Protein AF-0000000082490894 (afdb_homodimer)

pLDDT: mean 81.3, std 17.77, range [21.16, 97.61]

Radius of gyration: 21.02 Å; Cα contacts (8 Å, |Δi|>4): 599; chains: 2; bounding box: 34×59×45 Å

Structure (mmCIF, N/CA/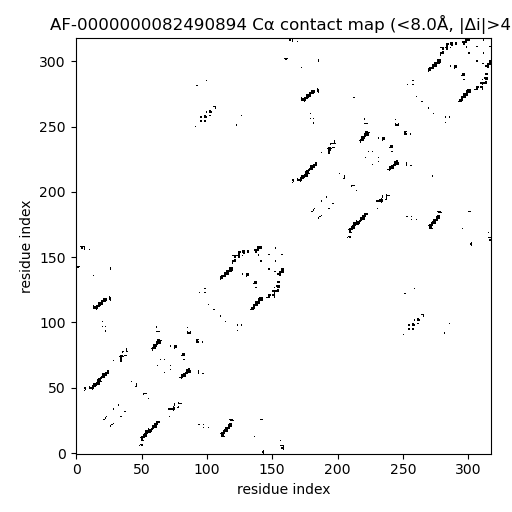C/O backbone):
data_AF-0000000082490894-model_v1
#
loop_
_entity.id
_entity.type
_entity.pdbx_description
1 polymer 'Meiosis arrest female 1-like, partial'
#
loop_
_atom_site.group_PDB
_atom_site.id
_atom_site.type_symbol
_atom_site.label_atom_id
_atom_site.label_alt_id
_atom_site.label_comp_id
_atom_site.label_asym_id
_atom_site.label_entity_id
_atom_site.label_seq_id
_atom_site.pdbx_PDB_ins_code
_atom_site.Cartn_x
_atom_site.Cartn_y
_atom_site.Cartn_z
_atom_site.occupancy
_atom_site.B_iso_or_equiv
_atom_site.auth_seq_id
_atom_site.auth_comp_id
_atom_site.auth_asym_id
_atom_site.auth_atom_id
_atom_site.pdbx_PDB_model_num
ATOM 1 N N . MET A 1 1 ? 9.719 -28.367 -5.766 1 21.32 1 MET A N 1
ATOM 2 C CA . MET A 1 1 ? 8.543 -29.026 -5.204 1 21.32 1 MET A CA 1
ATOM 3 C C . MET A 1 1 ? 7.854 -28.128 -4.182 1 21.32 1 MET A C 1
ATOM 5 O O . MET A 1 1 ? 8.483 -27.671 -3.226 1 21.32 1 MET A O 1
ATOM 9 N N . LEU A 1 2 ? 6.856 -27.356 -4.603 1 28.18 2 LEU A N 1
ATOM 10 C CA . LEU A 1 2 ? 6.049 -26.566 -3.68 1 28.18 2 LEU A CA 1
ATOM 11 C C . LEU A 1 2 ? 5.484 -27.442 -2.567 1 28.18 2 LEU A C 1
ATOM 13 O O . LEU A 1 2 ? 4.7 -28.357 -2.828 1 28.18 2 LEU A O 1
ATOM 17 N N . LYS A 1 3 ? 6.247 -27.782 -1.582 1 28.6 3 LYS A N 1
ATOM 18 C CA . LYS A 1 3 ? 5.81 -28.655 -0.496 1 28.6 3 LYS A CA 1
ATOM 19 C C . LYS A 1 3 ? 4.441 -28.235 0.031 1 28.6 3 LYS A C 1
ATOM 21 O O . LYS A 1 3 ? 4.124 -27.045 0.07 1 28.6 3 LYS A O 1
ATOM 26 N N . ASN A 1 4 ? 3.46 -29.209 0.111 1 31.4 4 ASN A N 1
ATOM 27 C CA . ASN A 1 4 ? 2.08 -29.236 0.583 1 31.4 4 ASN A CA 1
ATOM 28 C C . ASN A 1 4 ? 1.964 -28.695 2.006 1 31.4 4 ASN A C 1
ATOM 30 O O . ASN A 1 4 ? 2.319 -29.381 2.966 1 31.4 4 ASN A O 1
ATOM 34 N N . TYR A 1 5 ? 2.425 -27.569 2.261 1 30.94 5 TYR A N 1
ATOM 35 C CA . TYR A 1 5 ? 2.268 -27.135 3.644 1 30.94 5 TYR A CA 1
ATOM 36 C C . TYR A 1 5 ? 0.823 -27.291 4.103 1 30.94 5 TYR A C 1
ATOM 38 O O . TYR A 1 5 ? -0.107 -27.162 3.304 1 30.94 5 TYR A O 1
ATOM 46 N N . ASP A 1 6 ? 0.604 -28.003 5.228 1 30.93 6 ASP A N 1
ATOM 47 C CA . ASP A 1 6 ? -0.594 -28.485 5.909 1 30.93 6 ASP A CA 1
ATOM 48 C C . ASP A 1 6 ? -1.557 -27.338 6.204 1 30.93 6 ASP A C 1
ATOM 50 O O . ASP A 1 6 ? -1.331 -26.552 7.127 1 30.93 6 ASP A O 1
ATOM 54 N N . VAL A 1 7 ? -2.218 -26.775 5.236 1 33.46 7 VAL A N 1
ATOM 55 C CA . VAL A 1 7 ? -3.304 -25.801 5.229 1 33.46 7 VAL A CA 1
ATOM 56 C C . VAL A 1 7 ? -4.448 -26.294 6.113 1 33.46 7 VAL A C 1
ATOM 58 O O . VAL A 1 7 ? -5.488 -25.639 6.216 1 33.46 7 VAL A O 1
ATOM 61 N N . ASP A 1 8 ? -4.372 -27.468 6.761 1 35.38 8 ASP A N 1
ATOM 62 C CA . ASP A 1 8 ? -5.531 -28.208 7.252 1 35.38 8 ASP A CA 1
ATOM 63 C C . ASP A 1 8 ? -6.186 -27.486 8.428 1 35.38 8 ASP A C 1
ATOM 65 O O . ASP A 1 8 ? -7.393 -27.608 8.644 1 35.38 8 ASP A O 1
ATOM 69 N N . LYS A 1 9 ? -5.411 -26.999 9.387 1 33.48 9 LYS A N 1
ATOM 70 C CA . LYS A 1 9 ? -6.06 -26.918 10.692 1 33.48 9 LYS A CA 1
ATOM 71 C C . LYS A 1 9 ? -7.08 -25.783 10.729 1 33.48 9 LYS A C 1
ATOM 73 O O . LYS A 1 9 ? -8.118 -25.896 11.384 1 33.48 9 LYS A O 1
ATOM 78 N N . VAL A 1 10 ? -6.771 -24.593 10.531 1 35.95 10 VAL A N 1
ATOM 79 C CA . VAL A 1 10 ? -7.617 -23.515 11.033 1 35.95 10 VAL A CA 1
ATOM 80 C C . VAL A 1 10 ? -8.563 -23.045 9.931 1 35.95 10 VAL A C 1
ATOM 82 O O . VAL A 1 10 ? -9.27 -22.048 10.095 1 35.95 10 VAL A O 1
ATOM 85 N N . LEU A 1 11 ? -8.419 -23.559 8.666 1 41.7 11 LEU A N 1
ATOM 86 C CA . LEU A 1 11 ? -9.156 -22.832 7.638 1 41.7 11 LEU A CA 1
ATOM 87 C C . LEU A 1 11 ? -10.626 -23.237 7.635 1 41.7 11 LEU A C 1
ATOM 89 O O . LEU A 1 11 ? -10.948 -24.421 7.509 1 41.7 11 LEU A O 1
ATOM 93 N N . LYS A 1 12 ? -11.417 -22.537 8.241 1 44.97 12 LYS A N 1
ATOM 94 C CA . LYS A 1 12 ? -12.849 -22.65 7.981 1 44.97 12 LYS A CA 1
ATOM 95 C C . LYS A 1 12 ? -13.135 -22.673 6.482 1 44.97 12 LYS A C 1
ATOM 97 O O . LYS A 1 12 ? -12.335 -22.18 5.685 1 44.97 12 LYS A O 1
ATOM 102 N N . ASN A 1 13 ? -14.02 -23.432 6.031 1 51.7 13 ASN A N 1
ATOM 103 C CA . ASN A 1 13 ? -14.47 -23.493 4.644 1 51.7 13 ASN A CA 1
ATOM 104 C C . ASN A 1 13 ? -14.5 -22.108 4.004 1 51.7 13 ASN A C 1
ATOM 106 O O . ASN A 1 13 ? -15.285 -21.249 4.41 1 51.7 13 ASN A O 1
ATOM 110 N N . TYR A 1 14 ? -13.377 -21.609 3.58 1 57.52 14 TYR A N 1
ATOM 111 C CA . TYR A 1 14 ? -13.313 -20.302 2.937 1 57.52 14 TYR A CA 1
ATOM 112 C C . TYR A 1 14 ? -14.034 -20.318 1.594 1 57.52 14 TYR A C 1
ATOM 114 O O . TYR A 1 14 ? -13.687 -21.101 0.706 1 57.52 14 TYR A O 1
ATOM 122 N N . GLU A 1 15 ? -15.319 -19.788 1.697 1 66.45 15 GLU A N 1
ATOM 123 C CA . GLU A 1 15 ? -16.216 -19.608 0.56 1 66.45 15 GLU A CA 1
ATOM 124 C C . GLU A 1 15 ? -16.057 -18.22 -0.055 1 66.45 15 GLU A C 1
ATOM 126 O O . GLU A 1 15 ? -15.729 -17.26 0.645 1 66.45 15 GLU A O 1
ATOM 131 N N . GLY A 1 16 ? -15.684 -18.201 -1.494 1 78.87 16 GLY A N 1
ATOM 132 C CA . GLY A 1 16 ? -15.708 -16.95 -2.236 1 78.87 16 GLY A CA 1
ATOM 133 C C . GLY A 1 16 ? -14.573 -16.827 -3.234 1 78.87 16 GLY A C 1
ATOM 134 O O . GLY A 1 16 ? -13.746 -17.733 -3.357 1 78.87 16 GLY A O 1
ATOM 135 N N . PRO A 1 17 ? -14.564 -15.791 -3.95 1 89.21 17 PRO A N 1
ATOM 136 C CA . PRO A 1 17 ? -13.562 -15.581 -4.998 1 89.21 17 PRO A CA 1
ATOM 137 C C . PRO A 1 17 ? -12.147 -15.437 -4.441 1 89.21 17 PRO A C 1
ATOM 139 O O . PRO A 1 17 ? -11.963 -14.904 -3.344 1 89.21 17 PRO A O 1
ATOM 142 N N . ILE A 1 18 ? -11.178 -16.022 -5.159 1 92.36 18 ILE A N 1
ATOM 143 C CA . ILE A 1 18 ? -9.77 -15.938 -4.787 1 92.36 18 ILE A CA 1
ATOM 144 C C . ILE A 1 18 ? -9.022 -15.064 -5.791 1 92.36 18 ILE A C 1
ATOM 146 O O . ILE A 1 18 ? -9.168 -15.236 -7.004 1 92.36 18 ILE A O 1
ATOM 150 N N . THR A 1 19 ? -8.33 -14.104 -5.324 1 95.72 19 THR A N 1
ATOM 151 C CA . THR A 1 19 ? -7.419 -13.329 -6.16 1 95.72 19 THR A CA 1
ATOM 152 C C . THR A 1 19 ? -5.968 -13.603 -5.776 1 95.72 19 THR A C 1
ATOM 154 O O . THR A 1 19 ? -5.649 -13.744 -4.594 1 95.72 19 THR A O 1
ATOM 157 N N . ILE A 1 20 ? -5.098 -13.75 -6.776 1 95.95 20 ILE A N 1
ATOM 158 C CA . ILE A 1 20 ? -3.705 -14.118 -6.55 1 95.95 20 ILE A CA 1
ATOM 159 C C . ILE A 1 20 ? -2.793 -12.96 -6.948 1 95.95 20 ILE A C 1
ATOM 161 O O . ILE A 1 20 ? -2.873 -12.456 -8.071 1 95.95 20 ILE A O 1
ATOM 165 N N . PHE A 1 21 ? -1.976 -12.534 -6.044 1 97.21 21 PHE A N 1
ATOM 166 C CA . PHE A 1 21 ? -0.918 -11.558 -6.282 1 97.21 21 PHE A CA 1
ATOM 167 C C . PHE A 1 21 ? 0.454 -12.212 -6.178 1 97.21 21 PHE A C 1
ATOM 169 O O . PHE A 1 21 ? 0.817 -12.743 -5.126 1 97.21 21 PHE A O 1
ATOM 176 N N . TRP A 1 22 ? 1.205 -12.148 -7.25 1 95.38 22 TRP A N 1
ATOM 177 C CA . TRP A 1 22 ? 2.484 -12.846 -7.318 1 95.38 22 TRP A CA 1
ATOM 178 C C . TRP A 1 22 ? 3.636 -11.858 -7.475 1 95.38 22 TRP A C 1
ATOM 180 O O . TRP A 1 22 ? 3.746 -11.181 -8.499 1 95.38 22 TRP A O 1
ATOM 190 N N . ASP A 1 23 ? 4.447 -11.78 -6.413 1 93.69 23 ASP A N 1
ATOM 191 C CA . ASP A 1 23 ? 5.719 -11.071 -6.504 1 93.69 23 ASP A CA 1
ATOM 192 C C . ASP A 1 23 ? 6.77 -11.916 -7.22 1 93.69 23 ASP A C 1
ATOM 194 O O . ASP A 1 23 ? 7.539 -12.635 -6.578 1 93.69 23 ASP A O 1
ATOM 198 N N . ILE A 1 24 ? 6.886 -11.756 -8.512 1 92.18 24 ILE A N 1
ATOM 199 C CA . ILE A 1 24 ? 7.655 -12.7 -9.315 1 92.18 24 ILE A CA 1
ATOM 200 C C . ILE A 1 24 ? 9.146 -12.393 -9.184 1 92.18 24 ILE A C 1
ATOM 202 O O . ILE A 1 24 ? 9.989 -13.24 -9.487 1 92.18 24 ILE A O 1
ATOM 206 N N . GLU A 1 25 ? 9.519 -11.214 -8.711 1 89.1 25 GLU A N 1
ATOM 207 C CA . GLU A 1 25 ? 10.921 -10.874 -8.487 1 89.1 25 GLU A CA 1
ATOM 208 C C . GLU A 1 25 ? 11.457 -11.545 -7.225 1 89.1 25 GLU A C 1
ATOM 210 O O . GLU A 1 25 ? 12.591 -12.026 -7.205 1 89.1 25 GLU A O 1
ATOM 215 N N . ASN A 1 26 ? 10.615 -11.508 -6.232 1 86.93 26 ASN A N 1
ATOM 216 C CA . ASN A 1 26 ? 11.012 -12.102 -4.959 1 86.93 26 ASN A CA 1
ATOM 217 C C . ASN A 1 26 ? 10.818 -13.615 -4.963 1 86.93 26 ASN A C 1
ATOM 219 O O . ASN A 1 26 ? 11.545 -14.34 -4.281 1 86.93 26 ASN A O 1
ATOM 223 N N . CYS A 1 27 ? 9.842 -14.04 -5.7 1 89.56 27 CYS A N 1
ATOM 224 C CA . CYS A 1 27 ? 9.565 -15.461 -5.874 1 89.56 27 CYS A CA 1
ATOM 225 C C . CYS A 1 27 ? 9.542 -15.836 -7.351 1 89.56 27 CYS A C 1
ATOM 227 O O . CYS A 1 27 ? 8.473 -15.915 -7.96 1 89.56 27 CYS A O 1
ATOM 229 N N . ALA A 1 28 ? 10.699 -16.11 -7.835 1 88.84 28 ALA A N 1
ATOM 230 C CA . ALA A 1 28 ? 10.85 -16.358 -9.267 1 88.84 28 ALA A CA 1
ATOM 231 C C . ALA A 1 28 ? 10.299 -17.729 -9.648 1 88.84 28 ALA A C 1
ATOM 233 O O . ALA A 1 28 ? 10.158 -18.607 -8.793 1 88.84 28 ALA A O 1
ATOM 234 N N . VAL A 1 29 ? 9.984 -17.858 -10.901 1 86.86 29 VAL A N 1
ATOM 235 C CA . VAL A 1 29 ? 9.613 -19.169 -11.424 1 86.86 29 VAL A CA 1
ATOM 236 C C . VAL A 1 29 ? 10.805 -20.118 -11.333 1 86.86 29 VAL A C 1
ATOM 238 O O . VAL A 1 29 ? 11.9 -19.797 -11.802 1 86.86 29 VAL A O 1
ATOM 241 N N . PRO A 1 30 ? 10.527 -21.178 -10.676 1 83.16 30 PRO A N 1
ATOM 242 C CA . PRO A 1 30 ? 11.634 -22.136 -10.626 1 83.16 30 PRO A CA 1
ATOM 243 C C . PRO A 1 30 ? 12.094 -22.58 -12.013 1 83.16 30 PRO A C 1
ATOM 245 O O . PRO A 1 30 ? 11.269 -22.754 -12.914 1 83.16 30 PRO A O 1
ATOM 248 N N . LYS A 1 31 ? 13.394 -22.872 -12.164 1 82.67 31 LYS A N 1
ATOM 249 C CA . LYS A 1 31 ? 14.014 -23.177 -13.451 1 82.67 31 LYS A CA 1
ATOM 250 C C . LYS A 1 31 ? 13.486 -24.492 -14.017 1 82.67 31 LYS A C 1
ATOM 252 O O . LYS A 1 31 ? 13.472 -24.688 -15.234 1 82.67 31 LYS A O 1
ATOM 257 N N . TYR A 1 32 ? 12.984 -25.394 -13.123 1 84.38 32 TYR A N 1
ATOM 258 C CA . TYR A 1 32 ? 12.61 -26.728 -13.578 1 84.38 32 TYR A CA 1
ATOM 259 C C . TYR A 1 32 ? 11.123 -26.795 -13.907 1 84.38 32 TYR A C 1
ATOM 261 O O . TYR A 1 32 ? 10.621 -27.84 -14.327 1 84.38 32 TYR A O 1
ATOM 269 N N . VAL A 1 33 ? 10.487 -25.714 -13.749 1 85.34 33 VAL A N 1
ATOM 270 C CA . VAL A 1 33 ? 9.058 -25.655 -14.039 1 85.34 33 VAL A CA 1
ATOM 271 C C . VAL A 1 33 ? 8.825 -24.879 -15.333 1 85.34 33 VAL A C 1
ATOM 273 O O . VAL A 1 33 ? 9.446 -23.838 -15.56 1 85.34 33 VAL A O 1
ATOM 276 N N . ARG A 1 34 ? 8.007 -25.455 -16.237 1 90.75 34 ARG A N 1
ATOM 277 C CA . ARG A 1 34 ? 7.59 -24.722 -17.428 1 90.75 34 ARG A CA 1
ATOM 278 C C . ARG A 1 34 ? 6.647 -23.58 -17.066 1 90.75 34 ARG A C 1
ATOM 280 O O . ARG A 1 34 ? 5.629 -23.794 -16.406 1 90.75 34 ARG A O 1
ATOM 287 N N . PRO A 1 35 ? 6.941 -22.36 -17.469 1 88.62 35 PRO A N 1
ATOM 288 C CA . PRO A 1 35 ? 6.099 -21.213 -17.124 1 88.62 35 PRO A CA 1
ATOM 289 C C . PRO A 1 35 ? 4.634 -21.423 -17.5 1 88.62 35 PRO A C 1
ATOM 291 O O . PRO A 1 35 ? 3.738 -20.957 -16.791 1 88.62 35 PRO A O 1
ATOM 294 N N . GLU A 1 36 ? 4.384 -22.238 -18.538 1 91.49 36 GLU A N 1
ATOM 295 C CA . GLU A 1 36 ? 3.027 -22.485 -19.016 1 91.49 36 GLU A CA 1
ATOM 296 C C . GLU A 1 36 ? 2.257 -23.382 -18.052 1 91.49 36 GLU A C 1
ATOM 298 O O . GLU A 1 36 ? 1.033 -23.495 -18.144 1 91.49 36 GLU A O 1
ATOM 303 N N . ASP A 1 37 ? 2.969 -23.923 -17.136 1 91.69 37 ASP A N 1
ATOM 304 C CA . ASP A 1 37 ? 2.325 -24.864 -16.225 1 91.69 37 ASP A CA 1
ATOM 305 C C . ASP A 1 37 ? 2.024 -24.207 -14.879 1 91.69 37 ASP A C 1
ATOM 307 O O . ASP A 1 37 ? 1.273 -24.754 -14.07 1 91.69 37 ASP A O 1
ATOM 311 N N . ILE A 1 38 ? 2.537 -23.075 -14.678 1 86.85 38 ILE A N 1
ATOM 312 C CA . ILE A 1 38 ? 2.542 -22.482 -13.345 1 86.85 38 ILE A CA 1
ATOM 313 C C . ILE A 1 38 ? 1.111 -22.166 -12.915 1 86.85 38 ILE A C 1
ATOM 315 O O . ILE A 1 38 ? 0.674 -22.578 -11.838 1 86.85 38 ILE A O 1
ATOM 319 N N . ALA A 1 39 ? 0.364 -21.448 -13.743 1 89.14 39 ALA A N 1
ATOM 320 C CA . ALA A 1 39 ? -1.005 -21.072 -13.4 1 89.14 39 ALA A CA 1
ATOM 321 C C . ALA A 1 39 ? -1.866 -22.306 -13.148 1 89.14 39 ALA A C 1
ATOM 323 O O . ALA A 1 39 ? -2.598 -22.368 -12.157 1 89.14 39 ALA A O 1
ATOM 324 N N . GLY A 1 40 ? -1.747 -23.245 -14.086 1 88.54 40 GLY A N 1
ATOM 325 C CA . GLY A 1 40 ? -2.514 -24.473 -13.943 1 88.54 40 GLY A CA 1
ATOM 326 C C . GLY A 1 40 ? -2.188 -25.235 -12.672 1 88.54 40 GLY A C 1
ATOM 327 O O . GLY A 1 40 ? -3.089 -25.717 -11.983 1 88.54 40 GLY A O 1
ATOM 328 N N . ASN A 1 41 ? -0.886 -25.303 -12.363 1 88.09 41 ASN A N 1
ATOM 329 C CA . ASN A 1 41 ? -0.445 -26.008 -11.163 1 88.09 41 ASN A CA 1
ATOM 330 C C . ASN A 1 41 ? -0.968 -25.338 -9.896 1 88.09 41 ASN A C 1
ATOM 332 O O . ASN A 1 41 ? -1.415 -26.016 -8.969 1 88.09 41 ASN A O 1
ATOM 336 N N . ILE A 1 42 ? -0.975 -24.044 -9.881 1 86.84 42 ILE A N 1
ATOM 337 C CA . ILE A 1 42 ? -1.426 -23.299 -8.711 1 86.84 42 ILE A CA 1
ATOM 338 C C . ILE A 1 42 ? -2.937 -23.448 -8.555 1 86.84 42 ILE A C 1
ATOM 340 O O . ILE A 1 42 ? -3.43 -23.728 -7.46 1 86.84 42 ILE A O 1
ATOM 344 N N . ARG A 1 43 ? -3.638 -23.348 -9.621 1 86.69 43 ARG A N 1
ATOM 345 C CA . ARG A 1 43 ? -5.09 -23.489 -9.583 1 86.69 43 ARG A CA 1
ATOM 346 C C . ARG A 1 43 ? -5.493 -24.886 -9.124 1 86.69 43 ARG A C 1
ATOM 348 O O . ARG A 1 43 ? -6.402 -25.039 -8.306 1 86.69 43 ARG A O 1
ATOM 355 N N . LYS A 1 44 ? -4.795 -25.85 -9.649 1 86.25 44 LYS A N 1
ATOM 356 C CA . LYS A 1 44 ? -5.078 -27.231 -9.268 1 86.25 44 LYS A CA 1
ATOM 357 C C . LYS A 1 44 ? -4.804 -27.459 -7.784 1 86.25 44 LYS A C 1
ATOM 359 O O . LYS A 1 44 ? -5.567 -28.149 -7.105 1 86.25 44 LYS A O 1
ATOM 364 N N . SER A 1 45 ? -3.7 -26.865 -7.354 1 84.32 45 SER A N 1
ATOM 365 C CA . SER A 1 45 ? -3.348 -26.986 -5.943 1 84.32 45 SER A CA 1
ATOM 366 C C . SER A 1 45 ? -4.413 -26.356 -5.052 1 84.32 45 SER A C 1
ATOM 368 O O . SER A 1 45 ? -4.752 -26.903 -4 1 84.32 45 SER A O 1
ATOM 370 N N . LEU A 1 46 ? -4.953 -25.237 -5.443 1 83.18 46 LEU A N 1
ATOM 371 C CA . LEU A 1 46 ? -5.993 -24.55 -4.685 1 83.18 46 LEU A CA 1
ATOM 372 C C . LEU A 1 46 ? -7.284 -25.363 -4.673 1 83.18 46 LEU A C 1
ATOM 374 O O . LEU A 1 46 ? -7.942 -25.475 -3.637 1 83.18 46 LEU A O 1
ATOM 378 N N . GLN A 1 47 ? -7.571 -25.943 -5.83 1 82.14 47 GLN A N 1
ATOM 379 C CA . GLN A 1 47 ? -8.786 -26.741 -5.956 1 82.14 47 GLN A CA 1
ATOM 380 C C . GLN A 1 47 ? -8.709 -27.999 -5.096 1 82.14 47 GLN A C 1
ATOM 382 O O . GLN A 1 47 ? -9.731 -28.485 -4.605 1 82.14 47 GLN A O 1
ATOM 387 N N . ALA A 1 48 ? -7.528 -28.447 -4.922 1 81.99 48 ALA A N 1
ATOM 388 C CA . ALA A 1 48 ? -7.328 -29.691 -4.184 1 81.99 48 ALA A CA 1
ATOM 389 C C . ALA A 1 48 ? -7.292 -29.437 -2.68 1 81.99 48 ALA A C 1
ATOM 391 O O . ALA A 1 48 ? -7.352 -30.377 -1.884 1 81.99 48 ALA A O 1
ATOM 392 N N . HIS A 1 49 ? -7.273 -28.132 -2.384 1 77.75 49 HIS A N 1
ATOM 393 C CA . HIS A 1 49 ? -7.163 -27.815 -0.964 1 77.75 49 HIS A CA 1
ATOM 394 C C . HIS A 1 49 ? -8.506 -27.971 -0.259 1 77.75 49 HIS A C 1
ATOM 396 O O . HIS A 1 49 ? -9.516 -27.426 -0.71 1 77.75 49 HIS A O 1
ATOM 402 N N . PRO A 1 50 ? -8.575 -28.701 0.779 1 74 50 PRO A N 1
ATOM 403 C CA . PRO A 1 50 ? -9.846 -29.051 1.417 1 74 50 PRO A CA 1
ATOM 404 C C . PRO A 1 50 ? -10.554 -27.843 2.025 1 74 50 PRO A C 1
ATOM 406 O O . PRO A 1 50 ? -11.78 -27.846 2.162 1 74 50 PRO A O 1
ATOM 409 N N . LYS A 1 51 ? -9.791 -26.827 2.327 1 73.43 51 LYS A N 1
ATOM 410 C CA . LYS A 1 51 ? -10.402 -25.722 3.061 1 73.43 51 LYS A CA 1
ATOM 411 C C . LYS A 1 51 ? -10.596 -24.505 2.161 1 73.43 51 LYS A C 1
ATOM 413 O O . LYS A 1 51 ? -11.116 -23.478 2.601 1 73.43 51 LYS A O 1
ATOM 418 N N . ILE A 1 52 ? -10.121 -24.595 1.032 1 75.72 52 ILE A N 1
ATOM 419 C CA . ILE A 1 52 ? -10.25 -23.479 0.102 1 75.72 52 ILE A CA 1
ATOM 420 C C . ILE A 1 52 ? -11.289 -23.814 -0.966 1 75.72 52 ILE A C 1
ATOM 422 O O . ILE A 1 52 ? -11.103 -24.746 -1.752 1 75.72 52 ILE A O 1
ATOM 426 N N . ASN A 1 53 ? -12.4 -23.119 -0.702 1 76.89 53 ASN A N 1
ATOM 427 C CA . ASN A 1 53 ? -13.489 -23.299 -1.657 1 76.89 53 ASN A CA 1
ATOM 428 C C . ASN A 1 53 ? -13.787 -22.01 -2.417 1 76.89 53 ASN A C 1
ATOM 430 O O . ASN A 1 53 ? -13.977 -20.955 -1.808 1 76.89 53 ASN A O 1
ATOM 434 N N . GLY A 1 54 ? -13.213 -21.822 -3.553 1 80.33 54 GLY A N 1
ATOM 435 C CA . GLY A 1 54 ? -13.505 -20.643 -4.352 1 80.33 54 GLY A CA 1
ATOM 436 C C . GLY A 1 54 ? -12.792 -20.637 -5.691 1 80.33 54 GLY A C 1
ATOM 437 O O . GLY A 1 54 ? -11.827 -21.379 -5.889 1 80.33 54 GLY A O 1
ATOM 438 N N . ALA A 1 55 ? -13.358 -19.919 -6.52 1 86.96 55 ALA A N 1
ATOM 439 C CA . ALA A 1 55 ? -12.784 -19.785 -7.856 1 86.96 55 ALA A CA 1
ATOM 440 C C . ALA A 1 55 ? -11.743 -18.67 -7.896 1 86.96 55 ALA A C 1
ATOM 442 O O . ALA A 1 55 ? -11.928 -17.617 -7.281 1 86.96 55 ALA A O 1
ATOM 443 N N . VAL A 1 56 ? -10.686 -18.942 -8.621 1 90.45 56 VAL A N 1
ATOM 444 C CA . VAL A 1 56 ? -9.707 -17.893 -8.885 1 90.45 56 VAL A CA 1
ATOM 445 C C . VAL A 1 56 ? -10.278 -16.894 -9.889 1 90.45 56 VAL A C 1
ATOM 447 O O . VAL A 1 56 ? -10.558 -17.249 -11.037 1 90.45 56 VAL A O 1
ATOM 450 N N . VAL A 1 57 ? -10.441 -15.7 -9.402 1 92.09 57 VAL A N 1
ATOM 451 C CA . VAL A 1 57 ? -11.096 -14.718 -10.261 1 92.09 57 VAL A CA 1
ATOM 452 C C . VAL A 1 57 ? -10.051 -13.792 -10.878 1 92.09 57 VAL A C 1
ATOM 454 O O . VAL A 1 57 ? -10.332 -13.094 -11.856 1 92.09 57 VAL A O 1
ATOM 457 N N . ALA A 1 58 ? -8.902 -13.755 -10.299 1 94.37 58 ALA A N 1
ATOM 458 C CA . ALA A 1 58 ? -7.812 -12.942 -10.832 1 94.37 58 ALA A CA 1
ATOM 459 C C . ALA A 1 58 ? -6.455 -13.51 -10.426 1 94.37 58 ALA A C 1
ATOM 461 O O . ALA A 1 58 ? -6.305 -14.051 -9.328 1 94.37 58 ALA A O 1
ATOM 462 N N . PHE A 1 59 ? -5.502 -13.461 -11.341 1 96.08 59 PHE A N 1
ATOM 463 C CA . PHE A 1 59 ? -4.126 -13.907 -11.157 1 96.08 59 PHE A CA 1
ATOM 464 C C . PHE A 1 59 ? -3.15 -12.933 -11.805 1 96.08 59 PHE A C 1
ATOM 466 O O . PHE A 1 59 ? -3.06 -12.86 -13.033 1 96.08 59 PHE A O 1
ATOM 473 N N . SER A 1 60 ? -2.428 -12.175 -10.944 1 97.6 60 SER A N 1
ATOM 474 C CA . SER A 1 60 ? -1.515 -11.155 -11.448 1 97.6 60 SER A CA 1
ATOM 475 C C . SER A 1 60 ? -0.092 -11.394 -10.954 1 97.6 60 SER A C 1
ATOM 477 O O . SER A 1 60 ? 0.114 -11.778 -9.801 1 97.6 60 SER A O 1
ATOM 479 N N . ALA A 1 61 ? 0.865 -11.223 -11.776 1 96.39 61 ALA A N 1
ATOM 480 C CA . ALA A 1 61 ? 2.286 -11.251 -11.439 1 96.39 61 ALA A CA 1
ATOM 481 C C . ALA A 1 61 ? 2.908 -9.864 -11.573 1 96.39 61 ALA A C 1
ATOM 483 O O . ALA A 1 61 ? 2.628 -9.141 -12.533 1 96.39 61 ALA A O 1
ATOM 484 N N . TYR A 1 62 ? 3.699 -9.52 -10.558 1 95.79 62 TYR A N 1
ATOM 485 C CA . TYR A 1 62 ? 4.283 -8.185 -10.503 1 95.79 62 TYR A CA 1
ATOM 486 C C . TYR A 1 62 ? 5.804 -8.252 -10.566 1 95.79 62 TYR A C 1
ATOM 488 O O . TYR A 1 62 ? 6.423 -9.08 -9.893 1 95.79 62 TYR A O 1
ATOM 496 N N . GLY A 1 63 ? 6.424 -7.429 -11.344 1 92.97 63 GLY A N 1
ATOM 497 C CA . GLY A 1 63 ? 7.873 -7.326 -11.407 1 92.97 63 GLY A CA 1
ATOM 498 C C . GLY A 1 63 ? 8.36 -6.451 -12.547 1 92.97 63 GLY A C 1
ATOM 499 O O . GLY A 1 63 ? 7.556 -5.916 -13.313 1 92.97 63 GLY A O 1
ATOM 500 N N . ASP A 1 64 ? 9.629 -6.219 -12.493 1 93.1 64 ASP A N 1
ATOM 501 C CA . ASP A 1 64 ? 10.264 -5.553 -13.626 1 93.1 64 ASP A CA 1
ATOM 502 C C . ASP A 1 64 ? 10.444 -6.514 -14.799 1 93.1 64 ASP A C 1
ATOM 504 O O . ASP A 1 64 ? 11.345 -7.355 -14.786 1 93.1 64 ASP A O 1
ATOM 508 N N . PHE A 1 65 ? 9.626 -6.375 -15.758 1 92.31 65 PHE A N 1
ATOM 509 C CA . PHE A 1 65 ? 9.589 -7.374 -16.82 1 92.31 65 PHE A CA 1
ATOM 510 C C . PHE A 1 65 ? 10.69 -7.118 -17.843 1 92.31 65 PHE A C 1
ATOM 512 O O . PHE A 1 65 ? 10.884 -7.913 -18.765 1 92.31 65 PHE A O 1
ATOM 519 N N . SER A 1 66 ? 11.463 -6.013 -17.644 1 91.97 66 SER A N 1
ATOM 520 C CA . SER A 1 66 ? 12.663 -5.836 -18.456 1 91.97 66 SER A CA 1
ATOM 521 C C . SER A 1 66 ? 13.742 -6.845 -18.076 1 91.97 66 SER A C 1
ATOM 523 O O . SER A 1 66 ? 14.662 -7.101 -18.855 1 91.97 66 SER A O 1
ATOM 525 N N . VAL A 1 67 ? 13.625 -7.437 -16.873 1 90.83 67 VAL A N 1
ATOM 526 C CA . VAL A 1 67 ? 14.67 -8.346 -16.414 1 90.83 67 VAL A CA 1
ATOM 527 C C . VAL A 1 67 ? 14.117 -9.767 -16.327 1 90.83 67 VAL A C 1
ATOM 529 O O . VAL A 1 67 ? 14.835 -10.697 -15.951 1 90.83 67 VAL A O 1
ATOM 532 N N . ILE A 1 68 ? 12.902 -9.957 -16.549 1 91.13 68 ILE A N 1
ATOM 533 C CA . ILE A 1 68 ? 12.295 -11.283 -16.584 1 91.13 68 ILE A CA 1
ATOM 534 C C . ILE A 1 68 ? 12.366 -11.845 -18.002 1 91.13 68 ILE A C 1
ATOM 536 O O . ILE A 1 68 ? 12.055 -11.147 -18.97 1 91.13 68 ILE A O 1
ATOM 540 N N . SER A 1 69 ? 12.742 -13.042 -18.193 1 93.42 69 SER A N 1
ATOM 541 C CA . SER A 1 69 ? 12.975 -13.647 -19.5 1 93.42 69 SER A CA 1
ATOM 542 C C . SER A 1 69 ? 11.701 -13.663 -20.337 1 93.42 69 SER A C 1
ATOM 544 O O . SER A 1 69 ? 10.596 -13.736 -19.795 1 93.42 69 SER A O 1
ATOM 546 N N . GLU A 1 70 ? 11.886 -13.628 -21.556 1 94.15 70 GLU A N 1
ATOM 547 C CA . GLU A 1 70 ? 10.772 -13.697 -22.496 1 94.15 70 GLU A CA 1
ATOM 548 C C . GLU A 1 70 ? 9.994 -15.001 -22.336 1 94.15 70 GLU A C 1
ATOM 550 O O . GLU A 1 70 ? 8.767 -15.017 -22.454 1 94.15 70 GLU A O 1
ATOM 555 N N . ARG A 1 71 ? 10.729 -16.034 -22.099 1 93.63 71 ARG A N 1
ATOM 556 C CA . ARG A 1 71 ? 10.111 -17.344 -21.926 1 93.63 71 ARG A CA 1
ATOM 557 C C . ARG A 1 71 ? 9.103 -17.327 -20.781 1 93.63 71 ARG A C 1
ATOM 559 O O . ARG A 1 71 ? 7.974 -17.798 -20.934 1 93.63 71 ARG A O 1
ATOM 566 N N . VAL A 1 72 ? 9.513 -16.755 -19.706 1 94.29 72 VAL A N 1
ATOM 567 C CA . VAL A 1 72 ? 8.654 -16.677 -18.529 1 94.29 72 VAL A CA 1
ATOM 568 C C . VAL A 1 72 ? 7.465 -15.763 -18.818 1 94.29 72 VAL A C 1
ATOM 570 O O . VAL A 1 72 ? 6.322 -16.101 -18.499 1 94.29 72 VAL A O 1
ATOM 573 N N . ARG A 1 73 ? 7.735 -14.653 -19.451 1 95.2 73 ARG A N 1
ATOM 574 C CA . ARG A 1 73 ? 6.685 -13.691 -19.769 1 95.2 73 ARG A CA 1
ATOM 575 C C . ARG A 1 73 ? 5.637 -14.309 -20.689 1 95.2 73 ARG A C 1
ATOM 577 O O . ARG A 1 73 ? 4.436 -14.182 -20.444 1 95.2 73 ARG A O 1
ATOM 584 N N . LYS A 1 74 ? 6.065 -14.997 -21.683 1 94.23 74 LYS A N 1
ATOM 585 C CA . LYS A 1 74 ? 5.163 -15.654 -22.624 1 94.23 74 LYS A CA 1
ATOM 586 C C . LYS A 1 74 ? 4.376 -16.77 -21.943 1 94.23 74 LYS A C 1
ATOM 588 O O . LYS A 1 74 ? 3.171 -16.911 -22.163 1 94.23 74 LYS A O 1
ATOM 593 N N . GLY A 1 75 ? 5.049 -17.551 -21.154 1 93.87 75 GLY A N 1
ATOM 594 C CA . GLY A 1 75 ? 4.395 -18.626 -20.426 1 93.87 75 GLY A CA 1
ATOM 595 C C . GLY A 1 75 ? 3.287 -18.139 -19.511 1 93.87 75 GLY A C 1
ATOM 596 O O . GLY A 1 75 ? 2.193 -18.707 -19.496 1 93.87 75 GLY A O 1
ATOM 597 N N . CYS A 1 76 ? 3.52 -17.081 -18.795 1 93.17 76 CYS A N 1
ATOM 598 C CA . CYS A 1 76 ? 2.515 -16.488 -17.919 1 93.17 76 CYS A CA 1
ATOM 599 C C . CYS A 1 76 ? 1.342 -15.944 -18.725 1 93.17 76 CYS A C 1
ATOM 601 O O . CYS A 1 76 ? 0.183 -16.2 -18.393 1 93.17 76 CYS A O 1
ATOM 603 N N . HIS A 1 77 ? 1.695 -15.29 -19.762 1 91.47 77 HIS A N 1
ATOM 604 C CA . HIS A 1 77 ? 0.664 -14.676 -20.591 1 91.47 77 HIS A CA 1
ATOM 605 C C . HIS A 1 77 ? -0.267 -15.728 -21.183 1 91.47 77 HIS A C 1
ATOM 607 O O . HIS A 1 77 ? -1.487 -15.551 -21.189 1 91.47 77 HIS A O 1
ATOM 613 N N . THR A 1 78 ? 0.246 -16.832 -21.609 1 92.84 78 THR A N 1
ATOM 614 C CA . THR A 1 78 ? -0.532 -17.874 -22.269 1 92.84 78 THR A CA 1
ATOM 615 C C . THR A 1 78 ? -1.424 -18.6 -21.267 1 92.84 78 THR A C 1
ATOM 617 O O . THR A 1 78 ? -2.344 -19.323 -21.656 1 92.84 78 THR A O 1
ATOM 620 N N . THR A 1 79 ? -1.212 -18.423 -20.011 1 91.07 79 THR A N 1
ATOM 621 C CA . THR A 1 79 ? -2.011 -19.085 -18.985 1 91.07 79 THR A CA 1
ATOM 622 C C . THR A 1 79 ? -2.877 -18.075 -18.239 1 91.07 79 THR A C 1
ATOM 624 O O . THR A 1 79 ? -3.291 -18.323 -17.105 1 91.07 79 THR A O 1
ATOM 627 N N . SER A 1 80 ? -3.068 -16.87 -18.759 1 91.68 80 SER A N 1
ATOM 628 C CA . SER A 1 80 ? -4.002 -15.836 -18.328 1 91.68 80 SER A CA 1
ATOM 629 C C . SER A 1 80 ? -3.541 -15.181 -17.03 1 91.68 80 SER A C 1
ATOM 631 O O . SER A 1 80 ? -4.364 -14.789 -16.2 1 91.68 80 SER A O 1
ATOM 633 N N . ILE A 1 81 ? -2.25 -15.254 -16.796 1 95.25 81 ILE A N 1
ATOM 634 C CA . ILE A 1 81 ? -1.686 -14.439 -15.726 1 95.25 81 ILE A CA 1
ATOM 635 C C . ILE A 1 81 ? -1.472 -13.011 -16.222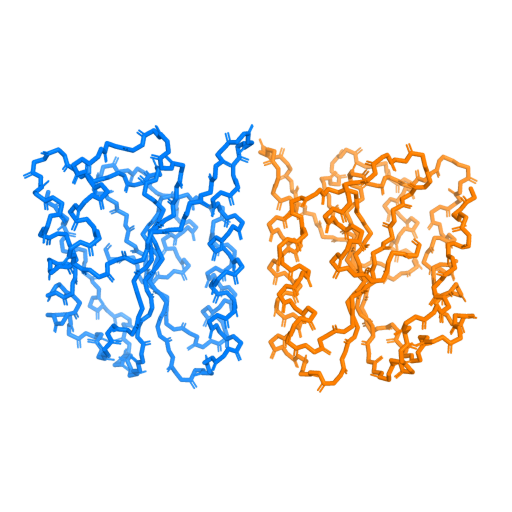 1 95.25 81 ILE A C 1
ATOM 637 O O . ILE A 1 81 ? -0.844 -12.796 -17.261 1 95.25 81 ILE A O 1
ATOM 641 N N . LYS A 1 82 ? -2.123 -12.056 -15.549 1 96.64 82 LYS A N 1
ATOM 642 C CA . LYS A 1 82 ? -1.917 -10.65 -15.883 1 96.64 82 LYS A CA 1
ATOM 643 C C . LYS A 1 82 ? -0.526 -10.183 -15.464 1 96.64 82 LYS A C 1
ATOM 645 O O . LYS A 1 82 ? -0.165 -10.268 -14.289 1 96.64 82 LYS A O 1
ATOM 650 N N . LEU A 1 83 ? 0.226 -9.739 -16.418 1 96.27 83 LEU A N 1
ATOM 651 C CA . LEU A 1 83 ? 1.559 -9.219 -16.138 1 96.27 83 LEU A CA 1
ATOM 652 C C . LEU A 1 83 ? 1.507 -7.727 -15.827 1 96.27 83 LEU A C 1
ATOM 654 O O . LEU A 1 83 ? 1.128 -6.923 -16.681 1 96.27 83 LEU A O 1
ATOM 658 N N . VAL A 1 84 ? 1.83 -7.38 -14.603 1 95.83 84 VAL A N 1
ATOM 659 C CA . VAL A 1 84 ? 1.841 -5.984 -14.176 1 95.83 84 VAL A CA 1
ATOM 660 C C . VAL A 1 84 ? 3.279 -5.473 -14.118 1 95.83 84 VAL A C 1
ATOM 662 O O . VAL A 1 84 ? 4.004 -5.749 -13.159 1 95.83 84 VAL A O 1
ATOM 665 N N . ASP A 1 85 ? 3.623 -4.727 -15.125 1 93.88 85 ASP A N 1
ATOM 666 C CA . ASP A 1 85 ? 4.987 -4.227 -15.261 1 93.88 85 ASP A CA 1
ATOM 667 C C . ASP A 1 85 ? 5.24 -3.055 -14.316 1 93.88 85 ASP A C 1
ATOM 669 O O . ASP A 1 85 ? 4.526 -2.051 -14.359 1 93.88 85 ASP A O 1
ATOM 673 N N . VAL A 1 86 ? 6.153 -3.32 -13.439 1 90.13 86 VAL A N 1
ATOM 674 C CA . VAL A 1 86 ? 6.579 -2.29 -12.498 1 90.13 86 VAL A CA 1
ATOM 675 C C . VAL A 1 86 ? 8.06 -1.981 -12.706 1 90.13 86 VAL A C 1
ATOM 677 O O . VAL A 1 86 ? 8.918 -2.517 -11.999 1 90.13 86 VAL A O 1
ATOM 680 N N . PRO A 1 87 ? 8.314 -1.2 -13.679 1 80.85 87 PRO A N 1
ATOM 681 C CA . PRO A 1 87 ? 9.722 -0.932 -13.979 1 80.85 87 PRO A CA 1
ATOM 682 C C . PRO A 1 87 ? 10.491 -0.397 -12.773 1 80.85 87 PRO A C 1
ATOM 684 O O . PRO A 1 87 ? 9.974 0.44 -12.028 1 80.85 87 PRO A O 1
ATOM 687 N N . ASN A 1 88 ? 11.479 -1.184 -12.298 1 66.87 88 ASN A N 1
ATOM 688 C CA . ASN A 1 88 ? 12.192 -1.07 -11.03 1 66.87 88 ASN A CA 1
ATOM 689 C C . ASN A 1 88 ? 13.201 0.074 -11.055 1 66.87 88 ASN A C 1
ATOM 691 O O . ASN A 1 88 ? 14.406 -0.158 -11.16 1 66.87 88 ASN A O 1
ATOM 695 N N . GLY A 1 89 ? 13.011 1.268 -11.567 1 57.78 89 GLY A N 1
ATOM 696 C CA . GLY A 1 89 ? 14.084 2.211 -11.296 1 57.78 89 GLY A CA 1
ATOM 697 C C . GLY A 1 89 ? 14.369 2.38 -9.815 1 57.78 89 GLY A C 1
ATOM 698 O O . GLY A 1 89 ? 15.446 2.844 -9.434 1 57.78 89 GLY A O 1
ATOM 699 N N . ARG A 1 90 ? 13.4 1.948 -8.858 1 59.82 90 ARG A N 1
ATOM 700 C CA . ARG A 1 90 ? 13.569 2.081 -7.414 1 59.82 90 ARG A CA 1
ATOM 701 C C . ARG A 1 90 ? 13.157 0.802 -6.694 1 59.82 90 ARG A C 1
ATOM 703 O O . ARG A 1 90 ? 12.283 0.072 -7.165 1 59.82 90 ARG A O 1
ATOM 710 N N . LYS A 1 91 ? 13.963 0.449 -5.597 1 60.43 91 LYS A N 1
ATOM 711 C CA . LYS A 1 91 ? 13.732 -0.737 -4.778 1 60.43 91 LYS A CA 1
ATOM 712 C C . LYS A 1 91 ? 12.327 -0.729 -4.183 1 60.43 91 LYS A C 1
ATOM 714 O O . LYS A 1 91 ? 11.865 0.299 -3.684 1 60.43 91 LYS A O 1
ATOM 719 N N . ASP A 1 92 ? 11.349 -1.589 -4.376 1 75.21 92 ASP A N 1
ATOM 720 C CA . ASP A 1 92 ? 10.124 -1.89 -3.642 1 75.21 92 ASP A CA 1
ATOM 721 C C . ASP A 1 92 ? 8.901 -1.321 -4.359 1 75.21 92 ASP A C 1
ATOM 723 O O . ASP A 1 92 ? 7.849 -1.13 -3.745 1 75.21 92 ASP A O 1
ATOM 727 N N . VAL A 1 93 ? 9.017 -0.924 -5.63 1 83.02 93 VAL A N 1
ATOM 728 C CA . VAL A 1 93 ? 7.887 -0.417 -6.401 1 83.02 93 VAL A CA 1
ATOM 729 C C . VAL A 1 93 ? 6.855 -1.526 -6.596 1 83.02 93 VAL A C 1
ATOM 731 O O . VAL A 1 93 ? 5.649 -1.279 -6.524 1 83.02 93 VAL A O 1
ATOM 734 N N . ALA A 1 94 ? 7.368 -2.723 -6.777 1 89.69 94 ALA A N 1
ATOM 735 C CA . ALA A 1 94 ? 6.467 -3.86 -6.951 1 89.69 94 ALA A CA 1
ATOM 736 C C . ALA A 1 94 ? 5.634 -4.096 -5.694 1 89.69 94 ALA A C 1
ATOM 738 O O . ALA A 1 94 ? 4.444 -4.41 -5.78 1 89.69 94 ALA A O 1
ATOM 739 N N . ASP A 1 95 ? 6.246 -3.921 -4.566 1 91.31 95 ASP A N 1
ATOM 740 C CA . ASP A 1 95 ? 5.533 -4.084 -3.303 1 91.31 95 ASP A CA 1
ATOM 741 C C . ASP A 1 95 ? 4.358 -3.113 -3.206 1 91.31 95 ASP A C 1
ATOM 743 O O . ASP A 1 95 ? 3.254 -3.503 -2.821 1 91.31 95 ASP A O 1
ATOM 747 N N . LYS A 1 96 ? 4.59 -1.897 -3.531 1 92.5 96 LYS A N 1
ATOM 748 C CA . LYS A 1 96 ? 3.545 -0.881 -3.435 1 92.5 96 LYS A CA 1
ATOM 749 C C . LYS A 1 96 ? 2.416 -1.159 -4.422 1 92.5 96 LYS A C 1
ATOM 751 O O . LYS A 1 96 ? 1.239 -1.002 -4.088 1 92.5 96 LYS A O 1
ATOM 756 N N . ALA A 1 97 ? 2.826 -1.575 -5.654 1 94.14 97 ALA A N 1
ATOM 757 C CA . ALA A 1 97 ? 1.812 -1.916 -6.649 1 94.14 97 ALA A CA 1
ATOM 758 C C . ALA A 1 97 ? 0.935 -3.068 -6.167 1 94.14 97 ALA A C 1
ATOM 760 O O . ALA A 1 97 ? -0.286 -3.038 -6.333 1 94.14 97 ALA A O 1
ATOM 761 N N . ILE A 1 98 ? 1.516 -4.022 -5.554 1 96.17 98 ILE A N 1
ATOM 762 C CA . ILE A 1 98 ? 0.79 -5.174 -5.031 1 96.17 98 ILE A CA 1
ATOM 763 C C . ILE A 1 98 ? -0.163 -4.725 -3.925 1 96.17 98 ILE A C 1
ATOM 765 O O . ILE A 1 98 ? -1.332 -5.117 -3.907 1 96.17 98 ILE A O 1
ATOM 769 N N . LEU A 1 99 ? 0.362 -3.924 -3.034 1 95.76 99 LEU A N 1
ATOM 770 C CA . LEU A 1 99 ? -0.467 -3.435 -1.938 1 95.76 99 LEU A CA 1
ATOM 771 C C . LEU A 1 99 ? -1.673 -2.667 -2.469 1 95.76 99 LEU A C 1
ATOM 773 O O . LEU A 1 99 ? -2.797 -2.87 -2.004 1 95.76 99 LEU A O 1
ATOM 777 N N . VAL A 1 100 ? -1.447 -1.814 -3.438 1 95.59 100 VAL A N 1
ATOM 778 C CA . VAL A 1 100 ? -2.524 -1.016 -4.016 1 95.59 100 VAL A CA 1
ATOM 779 C C . VAL A 1 100 ? -3.579 -1.937 -4.625 1 95.59 100 VAL A C 1
ATOM 781 O O . VAL A 1 100 ? -4.769 -1.812 -4.325 1 95.59 100 VAL A O 1
ATOM 784 N N . ASP A 1 101 ? -3.191 -2.882 -5.417 1 96.33 101 ASP A N 1
ATOM 785 C CA . ASP A 1 101 ? -4.138 -3.766 -6.089 1 96.33 101 ASP A CA 1
ATOM 786 C C . ASP A 1 101 ? -4.848 -4.674 -5.088 1 96.33 101 ASP A C 1
ATOM 788 O O . ASP A 1 101 ? -6.022 -5.007 -5.268 1 96.33 101 ASP A O 1
ATOM 792 N N . MET A 1 102 ? -4.135 -5.065 -4.087 1 96.59 102 MET A N 1
ATOM 793 C CA . MET A 1 102 ? -4.709 -5.903 -3.038 1 96.59 102 MET A CA 1
ATOM 794 C C . MET A 1 102 ? -5.849 -5.181 -2.327 1 96.59 102 MET A C 1
ATOM 796 O O . MET A 1 102 ? -6.934 -5.74 -2.159 1 96.59 102 MET A O 1
ATOM 800 N N . PHE A 1 103 ? -5.656 -4.005 -1.963 1 95 103 PHE A N 1
ATOM 801 C CA . PHE A 1 103 ? -6.678 -3.249 -1.25 1 95 103 PHE A CA 1
ATOM 802 C C . PHE A 1 103 ? -7.791 -2.815 -2.196 1 95 103 PHE A C 1
ATOM 804 O O . PHE A 1 103 ? -8.95 -2.701 -1.79 1 95 103 PHE A O 1
ATOM 811 N N . LEU A 1 104 ? -7.422 -2.528 -3.467 1 93.51 104 LEU A N 1
ATOM 812 C CA . LEU A 1 104 ? -8.468 -2.249 -4.444 1 93.51 104 LEU A CA 1
ATOM 813 C C . LEU A 1 104 ? -9.411 -3.438 -4.587 1 93.51 104 LEU A C 1
ATOM 815 O O . LEU A 1 104 ? -10.63 -3.265 -4.657 1 93.51 104 LEU A O 1
ATOM 819 N N . PHE A 1 105 ? -8.866 -4.612 -4.612 1 94.21 105 PHE A N 1
ATOM 820 C CA . PHE A 1 105 ? -9.692 -5.813 -4.627 1 94.21 105 PHE A CA 1
ATOM 821 C C . PHE A 1 105 ? -10.619 -5.848 -3.418 1 94.21 105 PHE A C 1
ATOM 823 O O . PHE A 1 105 ? -11.809 -6.143 -3.549 1 94.21 105 PHE A O 1
ATOM 830 N N . ALA A 1 106 ? -10.08 -5.575 -2.247 1 92.85 106 ALA A N 1
ATOM 831 C CA . ALA A 1 106 ? -10.862 -5.585 -1.014 1 92.85 106 ALA A CA 1
ATOM 832 C C . ALA A 1 106 ? -11.963 -4.529 -1.054 1 92.85 106 ALA A C 1
ATOM 834 O O . ALA A 1 106 ? -13.06 -4.747 -0.536 1 92.85 106 ALA A O 1
ATOM 835 N N . LEU A 1 107 ? -11.665 -3.405 -1.671 1 90.35 107 LEU A N 1
ATOM 836 C CA . LEU A 1 107 ? -12.637 -2.325 -1.808 1 90.35 107 LEU A CA 1
ATOM 837 C C . LEU A 1 107 ? -13.785 -2.74 -2.722 1 90.35 107 LEU A C 1
ATOM 839 O O . LEU A 1 107 ? -14.939 -2.378 -2.479 1 90.35 107 LEU A O 1
ATOM 843 N N . ASP A 1 108 ? -13.423 -3.544 -3.666 1 90.55 108 ASP A N 1
ATOM 844 C CA . ASP A 1 108 ? -14.394 -3.912 -4.692 1 90.55 108 ASP A CA 1
ATOM 845 C C . ASP A 1 108 ? -15.147 -5.184 -4.305 1 90.55 108 ASP A C 1
ATOM 847 O O . ASP A 1 108 ? -16.198 -5.486 -4.874 1 90.55 108 ASP A O 1
ATOM 851 N N . ASN A 1 109 ? -14.504 -5.939 -3.418 1 89.45 109 ASN A N 1
ATOM 852 C CA . ASN A 1 109 ? -15.076 -7.227 -3.037 1 89.45 109 ASN A CA 1
ATOM 853 C C . ASN A 1 109 ? -15.14 -7.385 -1.521 1 89.45 109 ASN A C 1
ATOM 855 O O . ASN A 1 109 ? -14.129 -7.678 -0.879 1 89.45 109 ASN A O 1
ATOM 859 N N . ARG A 1 110 ? -16.333 -7.244 -1.04 1 85.28 110 ARG A N 1
ATOM 860 C CA . ARG A 1 110 ? -16.473 -7.424 0.402 1 85.28 110 ARG A CA 1
ATOM 861 C C . ARG A 1 110 ? -16.348 -8.895 0.784 1 85.28 110 ARG A C 1
ATOM 863 O O . ARG A 1 110 ? -16.632 -9.779 -0.026 1 85.28 110 ARG A O 1
ATOM 870 N N . GLU A 1 111 ? -15.962 -9.11 1.904 1 83.88 111 GLU A N 1
ATOM 871 C CA . GLU A 1 111 ? -15.874 -10.478 2.405 1 83.88 111 GLU A CA 1
ATOM 872 C C . GLU A 1 111 ? -17.219 -11.192 2.3 1 83.88 111 GLU A C 1
ATOM 874 O O . GLU A 1 111 ? -18.272 -10.553 2.347 1 83.88 111 GLU A O 1
ATOM 879 N N . PRO A 1 112 ? -17.118 -12.46 2.035 1 85.7 112 PRO A N 1
ATOM 880 C CA . PRO A 1 112 ? -15.973 -13.369 2.129 1 85.7 112 PRO A CA 1
ATOM 881 C C . PRO A 1 112 ? -15.185 -13.463 0.825 1 85.7 112 PRO A C 1
ATOM 883 O O . PRO A 1 112 ? -15.775 -13.615 -0.248 1 85.7 112 PRO A O 1
ATOM 886 N N . CYS A 1 113 ? -13.986 -13.141 0.777 1 89.26 113 CYS A N 1
ATOM 887 C CA . CYS A 1 113 ? -13.051 -13.313 -0.33 1 89.26 113 CYS A CA 1
ATOM 888 C C . CYS A 1 113 ? -11.676 -13.728 0.178 1 89.26 113 CYS A C 1
ATOM 890 O O . CYS A 1 113 ? -11.37 -13.566 1.36 1 89.26 113 CYS A O 1
ATOM 892 N N . SER A 1 114 ? -10.985 -14.377 -0.715 1 91.81 114 SER A N 1
ATOM 893 C CA . SER A 1 114 ? -9.65 -14.837 -0.349 1 91.81 114 SER A CA 1
ATOM 894 C C . SER A 1 114 ? -8.575 -14.096 -1.136 1 91.81 114 SER A C 1
ATOM 896 O O . SER A 1 114 ? -8.738 -13.841 -2.331 1 91.81 114 SER A O 1
ATOM 898 N N . ILE A 1 115 ? -7.559 -13.772 -0.428 1 94.39 115 ILE A N 1
ATOM 899 C CA . ILE A 1 115 ? -6.381 -13.132 -1.002 1 94.39 115 ILE A CA 1
ATOM 900 C C . ILE A 1 115 ? -5.172 -14.055 -0.863 1 94.39 115 ILE A C 1
ATOM 902 O O . ILE A 1 115 ? -4.826 -14.472 0.244 1 94.39 115 ILE A O 1
ATOM 906 N N . MET A 1 116 ? -4.607 -14.385 -1.957 1 93.13 116 MET A N 1
ATOM 907 C CA . MET A 1 116 ? -3.396 -15.2 -1.965 1 93.13 116 MET A CA 1
ATOM 908 C C . MET A 1 116 ? -2.192 -14.381 -2.418 1 93.13 116 MET A C 1
ATOM 910 O O . MET A 1 116 ? -2.229 -13.746 -3.474 1 93.13 116 MET A O 1
ATOM 914 N N . LEU A 1 117 ? -1.196 -14.41 -1.611 1 94.62 117 LEU A N 1
ATOM 915 C CA . LEU A 1 117 ? 0.051 -13.723 -1.931 1 94.62 117 LEU A CA 1
ATOM 916 C C . LEU A 1 117 ? 1.19 -14.72 -2.112 1 94.62 117 LEU A C 1
ATOM 918 O O . LEU A 1 117 ? 1.408 -15.582 -1.258 1 94.62 117 LEU A O 1
ATOM 922 N N . ILE A 1 118 ? 1.825 -14.626 -3.224 1 92.38 118 ILE A N 1
ATOM 923 C CA . ILE A 1 118 ? 3.05 -15.383 -3.458 1 92.38 118 ILE A CA 1
ATOM 924 C C . ILE A 1 118 ? 4.261 -14.466 -3.308 1 92.38 118 ILE A C 1
ATOM 926 O O . ILE A 1 118 ? 4.631 -13.757 -4.246 1 92.38 118 ILE A O 1
ATOM 930 N N . SER A 1 119 ? 4.788 -14.419 -2.161 1 90.32 119 SER A N 1
ATOM 931 C CA . SER A 1 119 ? 5.951 -13.597 -1.843 1 90.32 119 SER A CA 1
ATOM 932 C C . SER A 1 119 ? 6.562 -13.998 -0.504 1 90.32 119 SER A C 1
ATOM 934 O O . SER A 1 119 ? 5.848 -14.415 0.41 1 90.32 119 SER A O 1
ATOM 936 N N . GLY A 1 120 ? 7.841 -13.847 -0.335 1 85.14 120 GLY A N 1
ATOM 937 C CA . GLY A 1 120 ? 8.511 -14.069 0.936 1 85.14 120 GLY A CA 1
ATOM 938 C C . GLY A 1 120 ? 8.863 -12.782 1.658 1 85.14 120 GLY A C 1
ATOM 939 O O . GLY A 1 120 ? 9.553 -12.805 2.679 1 85.14 120 GLY A O 1
ATOM 940 N N . ALA A 1 121 ? 8.443 -11.706 1.098 1 83.38 121 ALA A N 1
ATOM 941 C CA . ALA A 1 121 ? 8.828 -10.425 1.684 1 83.38 121 ALA A CA 1
ATOM 942 C C . ALA A 1 121 ? 8.055 -10.156 2.972 1 83.38 121 ALA A C 1
ATOM 944 O O . ALA A 1 121 ? 6.824 -10.079 2.96 1 83.38 121 ALA A O 1
ATOM 945 N N . ILE A 1 122 ? 8.686 -9.896 4.025 1 83.33 122 ILE A N 1
ATOM 946 C CA . ILE A 1 122 ? 8.13 -9.704 5.36 1 83.33 122 ILE A CA 1
ATOM 947 C C . ILE A 1 122 ? 7.347 -8.394 5.409 1 83.33 122 ILE A C 1
ATOM 949 O O . ILE A 1 122 ? 6.456 -8.227 6.245 1 83.33 122 ILE A O 1
ATOM 953 N N . ASP A 1 123 ? 7.533 -7.517 4.502 1 83.64 123 ASP A N 1
ATOM 954 C CA . ASP A 1 123 ? 6.928 -6.19 4.534 1 83.64 123 ASP A CA 1
ATOM 955 C C . ASP A 1 123 ? 5.439 -6.257 4.202 1 83.64 123 ASP A C 1
ATOM 957 O O . ASP A 1 123 ? 4.703 -5.294 4.427 1 83.64 123 ASP A O 1
ATOM 961 N N . PHE A 1 124 ? 4.963 -7.385 3.776 1 90.39 124 PHE A N 1
ATOM 962 C CA . PHE A 1 124 ? 3.545 -7.529 3.47 1 90.39 124 PHE A CA 1
ATOM 963 C C . PHE A 1 124 ? 2.759 -7.917 4.717 1 90.39 124 PHE A C 1
ATOM 965 O O . PHE A 1 124 ? 1.531 -7.809 4.741 1 90.39 124 PHE A O 1
ATOM 972 N N . ALA A 1 125 ? 3.424 -8.353 5.721 1 89.91 125 ALA A N 1
ATOM 973 C CA . ALA A 1 125 ? 2.78 -8.959 6.883 1 89.91 125 ALA A CA 1
ATOM 974 C C . ALA A 1 125 ? 1.764 -8.006 7.507 1 89.91 125 ALA A C 1
ATOM 976 O O . ALA A 1 125 ? 0.62 -8.389 7.763 1 89.91 125 ALA A O 1
ATOM 977 N N . PRO A 1 126 ? 2.057 -6.746 7.71 1 89.87 126 PRO A N 1
ATOM 978 C CA . PRO A 1 126 ? 1.068 -5.86 8.328 1 89.87 126 PRO A CA 1
ATOM 979 C C . PRO A 1 126 ? -0.225 -5.765 7.521 1 89.87 126 PRO A C 1
ATOM 981 O O . PRO A 1 126 ? -1.318 -5.841 8.088 1 89.87 126 PRO A O 1
ATOM 984 N N . ALA A 1 127 ? -0.087 -5.603 6.206 1 93.76 127 ALA A N 1
ATOM 985 C CA . ALA A 1 127 ? -1.262 -5.506 5.343 1 93.76 127 ALA A CA 1
ATOM 986 C C . ALA A 1 127 ? -2.098 -6.78 5.41 1 93.76 127 ALA A C 1
ATOM 988 O O . ALA A 1 127 ? -3.326 -6.72 5.503 1 93.76 127 ALA A O 1
ATOM 989 N N . LEU A 1 128 ? -1.434 -7.886 5.415 1 93.52 128 LEU A N 1
ATOM 990 C CA . LEU A 1 128 ? -2.13 -9.168 5.421 1 93.52 128 LEU A CA 1
ATOM 991 C C . LEU A 1 128 ? -2.836 -9.397 6.754 1 93.52 128 LEU A C 1
ATOM 993 O O . LEU A 1 128 ? -3.952 -9.919 6.788 1 93.52 128 LEU A O 1
ATOM 997 N N . HIS A 1 129 ? -2.186 -8.998 7.813 1 91.9 129 HIS A N 1
ATOM 998 C CA . HIS A 1 129 ? -2.81 -9.107 9.127 1 91.9 129 HIS A CA 1
ATOM 999 C C . HIS A 1 129 ? -4.079 -8.266 9.205 1 91.9 129 HIS A C 1
ATOM 1001 O O . HIS A 1 129 ? -5.12 -8.745 9.662 1 91.9 129 HIS A O 1
ATOM 1007 N N . ILE A 1 130 ? -3.996 -7.115 8.711 1 92.46 130 ILE A N 1
ATOM 1008 C CA . ILE A 1 130 ? -5.124 -6.192 8.774 1 92.46 130 ILE A CA 1
ATOM 1009 C C . ILE A 1 130 ? -6.272 -6.72 7.917 1 92.46 130 ILE A C 1
ATOM 1011 O O . ILE A 1 130 ? -7.427 -6.724 8.349 1 92.46 130 ILE A O 1
ATOM 1015 N N . LEU A 1 131 ? -6.024 -7.169 6.753 1 92.62 131 LEU A N 1
ATOM 1016 C CA . LEU A 1 131 ? -7.06 -7.705 5.877 1 92.62 131 LEU A CA 1
ATOM 1017 C C . LEU A 1 131 ? -7.678 -8.965 6.474 1 92.62 131 LEU A C 1
ATOM 1019 O O . LEU A 1 131 ? -8.886 -9.183 6.359 1 92.62 131 LEU A O 1
ATOM 1023 N N . GLY A 1 132 ? -6.81 -9.75 7.082 1 91 132 GLY A N 1
ATOM 1024 C CA . GLY A 1 132 ? -7.34 -10.889 7.814 1 91 132 GLY A CA 1
ATOM 1025 C C . GLY A 1 132 ? -8.316 -10.494 8.907 1 91 132 GLY A C 1
ATOM 1026 O O . GLY A 1 132 ? -9.356 -11.134 9.078 1 91 132 GLY A O 1
ATOM 1027 N N . GLN A 1 133 ? -7.993 -9.444 9.597 1 89.57 133 GLN A N 1
ATOM 1028 C CA . GLN A 1 133 ? -8.847 -8.926 10.661 1 89.57 133 GLN A CA 1
ATOM 1029 C C . GLN A 1 133 ? -10.149 -8.365 10.097 1 89.57 133 GLN A C 1
ATOM 1031 O O . GLN A 1 133 ? -11.168 -8.329 10.791 1 89.57 133 GLN A O 1
ATOM 1036 N N . CYS A 1 134 ? -10.099 -7.95 8.851 1 90.25 134 CYS A N 1
ATOM 1037 C CA . CYS A 1 134 ? -11.285 -7.421 8.187 1 90.25 134 CYS A CA 1
ATOM 1038 C C . CYS A 1 134 ? -12.149 -8.548 7.634 1 90.25 134 CYS A C 1
ATOM 1040 O O . CYS A 1 134 ? -13.18 -8.296 7.008 1 90.25 134 CYS A O 1
ATOM 1042 N N . GLY A 1 135 ? -11.639 -9.814 7.762 1 88.39 135 GLY A N 1
ATOM 1043 C CA . GLY A 1 135 ? -12.486 -10.951 7.438 1 88.39 135 GLY A CA 1
ATOM 1044 C C . GLY A 1 135 ? -12.068 -11.662 6.165 1 88.39 135 GLY A C 1
ATOM 1045 O O . GLY A 1 135 ? -12.699 -12.64 5.759 1 88.39 135 GLY A O 1
ATOM 104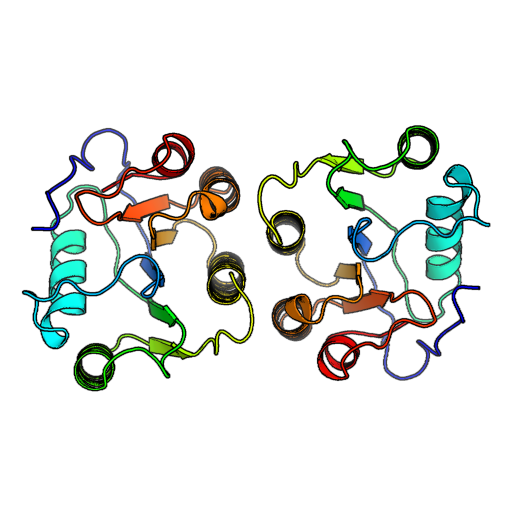6 N N . TYR A 1 136 ? -11.042 -11.107 5.56 1 90.3 136 TYR A N 1
ATOM 1047 C CA . TYR A 1 136 ? -10.555 -11.786 4.365 1 90.3 136 TYR A CA 1
ATOM 1048 C C . TYR A 1 136 ? -9.748 -13.025 4.732 1 90.3 136 TYR A C 1
ATOM 1050 O O . TYR A 1 136 ? -9.026 -13.029 5.732 1 90.3 136 TYR A O 1
ATOM 1058 N N . THR A 1 137 ? -9.911 -13.983 3.96 1 90.2 137 THR A N 1
ATOM 1059 C CA . THR A 1 137 ? -9.04 -15.145 4.091 1 90.2 137 THR A CA 1
ATOM 1060 C C . THR A 1 137 ? -7.695 -14.891 3.417 1 90.2 137 THR A C 1
ATOM 1062 O O . THR A 1 137 ? -7.642 -14.544 2.235 1 90.2 137 THR A O 1
ATOM 1065 N N . ILE A 1 138 ? -6.616 -15.053 4.219 1 91.71 138 ILE A N 1
ATOM 1066 C CA . ILE A 1 138 ? -5.282 -14.757 3.71 1 91.71 138 ILE A CA 1
ATOM 1067 C C . ILE A 1 138 ? -4.517 -16.058 3.479 1 91.71 138 ILE A C 1
ATOM 1069 O O . ILE A 1 138 ? -4.425 -16.899 4.376 1 91.71 138 ILE A O 1
ATOM 1073 N N . ILE A 1 139 ? -3.987 -16.198 2.275 1 89.52 139 ILE A N 1
ATOM 1074 C CA . ILE A 1 139 ? -3.156 -17.34 1.908 1 89.52 139 ILE A CA 1
ATOM 1075 C C . ILE A 1 139 ? -1.782 -16.853 1.453 1 89.52 139 ILE A C 1
ATOM 1077 O O . ILE A 1 139 ? -1.677 -16.054 0.52 1 89.52 139 ILE A O 1
ATOM 1081 N N . VAL A 1 140 ? -0.792 -17.322 2.133 1 89.91 140 VAL A N 1
ATOM 1082 C CA . VAL A 1 140 ? 0.566 -16.936 1.762 1 89.91 140 VAL A CA 1
ATOM 1083 C C . VAL A 1 140 ? 1.326 -18.155 1.244 1 89.91 140 VAL A C 1
ATOM 1085 O O . VAL A 1 140 ? 1.379 -19.191 1.911 1 89.91 140 VAL A O 1
ATOM 1088 N N . VAL A 1 141 ? 1.867 -17.932 0.053 1 85.58 141 VAL A N 1
ATOM 1089 C CA . VAL A 1 141 ? 2.66 -18.992 -0.56 1 85.58 141 VAL A CA 1
ATOM 1090 C C . VAL A 1 141 ? 4.118 -18.552 -0.667 1 85.58 141 VAL A C 1
ATOM 1092 O O . VAL A 1 141 ? 4.418 -17.514 -1.262 1 85.58 141 VAL A O 1
ATOM 1095 N N . ILE A 1 142 ? 4.938 -19.252 -0.064 1 79.09 142 ILE A N 1
ATOM 1096 C CA . ILE A 1 142 ? 6.369 -18.971 -0.105 1 79.09 142 ILE A CA 1
ATOM 1097 C C . ILE A 1 142 ? 7.112 -20.166 -0.701 1 79.09 142 ILE A C 1
ATOM 1099 O O . ILE A 1 142 ? 6.893 -21.308 -0.291 1 79.09 142 ILE A O 1
ATOM 1103 N N . PRO A 1 143 ? 7.919 -19.809 -1.75 1 67.86 143 PRO A N 1
ATOM 1104 C CA . PRO A 1 143 ? 8.683 -20.934 -2.294 1 67.86 143 PRO A CA 1
ATOM 1105 C C . PRO A 1 143 ? 9.527 -21.641 -1.237 1 67.86 143 PRO A C 1
ATOM 1107 O O . PRO A 1 143 ? 9.979 -21.009 -0.279 1 67.86 143 PRO A O 1
ATOM 1110 N N . SER A 1 144 ? 9.611 -22.9 -1.359 1 62.44 144 SER A N 1
ATOM 1111 C CA . SER A 1 144 ? 10.411 -23.727 -0.461 1 62.44 144 SER A CA 1
ATOM 1112 C C . SER A 1 144 ? 11.838 -23.202 -0.349 1 62.44 144 SER A C 1
ATOM 1114 O O . SER A 1 144 ? 12.406 -22.72 -1.332 1 62.44 144 SER A O 1
ATOM 1116 N N . GLY A 1 145 ? 12.422 -23.168 0.829 1 60.86 145 GLY A N 1
ATOM 1117 C CA . GLY A 1 145 ? 13.813 -22.805 1.045 1 60.86 145 GLY A CA 1
ATOM 1118 C C . GLY A 1 145 ? 13.995 -21.358 1.463 1 60.86 145 GLY A C 1
ATOM 1119 O O . GLY A 1 145 ? 15.104 -20.939 1.801 1 60.86 145 GLY A O 1
ATOM 1120 N N . VAL A 1 146 ? 12.917 -20.662 1.223 1 59.56 146 VAL A N 1
ATOM 1121 C CA . VAL A 1 146 ? 13.059 -19.267 1.627 1 59.56 146 VAL A CA 1
ATOM 1122 C C . VAL A 1 146 ? 12.662 -19.111 3.093 1 59.56 146 VAL A C 1
ATOM 1124 O O . VAL A 1 146 ? 11.668 -19.69 3.539 1 59.56 146 VAL A O 1
ATOM 1127 N N . ASN A 1 147 ? 13.601 -18.67 3.847 1 60.09 147 ASN A N 1
ATOM 1128 C CA . ASN A 1 147 ? 13.3 -18.363 5.241 1 60.09 147 ASN A CA 1
ATOM 1129 C C . ASN A 1 147 ? 12.308 -17.209 5.36 1 60.09 147 ASN A C 1
ATOM 1131 O O . ASN A 1 147 ? 12.512 -16.147 4.769 1 60.09 147 ASN A O 1
ATOM 1135 N N . VAL A 1 148 ? 11.141 -17.617 5.782 1 62.94 148 VAL A N 1
ATOM 1136 C CA . VAL A 1 148 ? 10.128 -16.575 5.917 1 62.94 148 VAL A CA 1
ATOM 1137 C C . VAL A 1 148 ? 9.938 -16.226 7.391 1 62.94 148 VAL A C 1
ATOM 1139 O O . VAL A 1 148 ? 10.057 -17.093 8.26 1 62.94 148 VAL A O 1
ATOM 1142 N N . SER A 1 149 ? 9.77 -14.95 7.548 1 66.56 149 SER A N 1
ATOM 1143 C CA . SER A 1 149 ? 9.534 -14.457 8.901 1 66.56 149 SER A CA 1
ATOM 1144 C C . SER A 1 149 ? 8.239 -15.02 9.476 1 66.56 149 SER A C 1
ATOM 1146 O O . SER A 1 149 ? 7.296 -15.302 8.735 1 66.56 149 SER A O 1
ATOM 1148 N N . SER A 1 150 ? 8.336 -15.323 10.774 1 67.9 150 SER A N 1
ATOM 1149 C CA . SER A 1 150 ? 7.148 -15.761 11.5 1 67.9 150 SER A CA 1
ATOM 1150 C C . SER A 1 150 ? 6.004 -14.765 11.34 1 67.9 150 SER A C 1
ATOM 1152 O O . SER A 1 150 ? 4.835 -15.154 11.308 1 67.9 150 SER A O 1
ATOM 1154 N N . SER A 1 151 ? 6.39 -13.526 11.078 1 66.98 151 SER A N 1
ATOM 1155 C CA . SER A 1 151 ? 5.366 -12.491 10.982 1 66.98 151 SER A CA 1
ATOM 1156 C C . SER A 1 151 ? 4.533 -12.654 9.715 1 66.98 151 SER A C 1
ATOM 1158 O O . SER A 1 151 ? 3.315 -12.464 9.738 1 66.98 151 SER A O 1
ATOM 1160 N N . LEU A 1 152 ? 5.169 -12.999 8.725 1 72.14 152 LEU A N 1
ATOM 1161 C CA . LEU A 1 152 ? 4.458 -13.208 7.469 1 72.14 152 LEU A CA 1
ATOM 1162 C C . LEU A 1 152 ? 3.65 -14.501 7.511 1 72.14 152 LEU A C 1
ATOM 1164 O O . LEU A 1 152 ? 2.51 -14.541 7.042 1 72.14 152 LEU A O 1
ATOM 1168 N N . LYS A 1 153 ? 4.226 -15.463 8.185 1 67.04 153 LYS A N 1
ATOM 1169 C CA . LYS A 1 153 ? 3.561 -16.758 8.301 1 67.04 153 LYS A CA 1
ATOM 1170 C C . LYS A 1 153 ? 2.283 -16.648 9.128 1 67.04 153 LYS A C 1
ATOM 1172 O O . LYS A 1 153 ? 1.283 -17.302 8.826 1 67.04 153 LYS A O 1
ATOM 1177 N N . ASN A 1 154 ? 2.377 -15.701 10.079 1 67.74 154 ASN A N 1
ATOM 1178 C CA . ASN A 1 154 ? 1.256 -15.572 11.004 1 67.74 154 ASN A CA 1
ATOM 1179 C C . ASN A 1 154 ? 0.151 -14.692 10.428 1 67.74 154 ASN A C 1
ATOM 1181 O O . ASN A 1 154 ? -0.949 -14.629 10.979 1 67.74 154 ASN A O 1
ATOM 1185 N N . ALA A 1 155 ? 0.508 -14.002 9.33 1 66.08 155 ALA A N 1
ATOM 1186 C CA . ALA A 1 155 ? -0.475 -13.085 8.758 1 66.08 155 ALA A CA 1
ATOM 1187 C C . ALA A 1 155 ? -1.523 -13.842 7.947 1 66.08 155 ALA A C 1
ATOM 1189 O O . ALA A 1 155 ? -2.595 -13.307 7.654 1 66.08 155 ALA A O 1
ATOM 1190 N N . GLY A 1 156 ? -1.229 -14.926 7.486 1 63.25 156 GLY A N 1
ATOM 1191 C CA . GLY A 1 156 ? -2.172 -15.712 6.706 1 63.25 156 GLY A CA 1
ATOM 1192 C C . GLY A 1 156 ? -1.965 -17.208 6.851 1 63.25 156 GLY A C 1
ATOM 1193 O O . GLY A 1 156 ? -1.219 -17.655 7.725 1 63.25 156 GLY A O 1
ATOM 1194 N N . LYS A 1 157 ? -2.863 -17.895 6.237 1 57.45 157 LYS A N 1
ATOM 1195 C CA . LYS A 1 157 ? -2.659 -19.336 6.121 1 57.45 157 LYS A CA 1
ATOM 1196 C C . LYS A 1 157 ? -1.51 -19.653 5.168 1 57.45 157 LYS A C 1
ATOM 1198 O O . LYS A 1 157 ? -1.483 -19.167 4.035 1 57.45 157 LYS A O 1
ATOM 1203 N N . TYR A 1 158 ? -0.286 -19.914 5.819 1 52.8 158 TYR A N 1
ATOM 1204 C CA . TYR A 1 158 ? 0.918 -20.252 5.068 1 52.8 158 TYR A CA 1
ATOM 1205 C C . TYR A 1 158 ? 0.787 -21.624 4.417 1 52.8 158 TYR A C 1
ATOM 1207 O O . TYR A 1 158 ? 0.325 -22.577 5.05 1 52.8 158 TYR A O 1
ATOM 1215 N N . VAL A 1 159 ? 0.577 -21.618 3.098 1 46.73 159 VAL A N 1
ATOM 1216 C CA . VAL A 1 159 ? 0.593 -22.907 2.415 1 46.73 159 VAL A CA 1
ATOM 1217 C C . VAL A 1 159 ? 1.957 -23.132 1.766 1 46.73 159 VAL A C 1
ATOM 1219 O O . VAL A 1 159 ? 2.549 -22.202 1.213 1 46.73 159 VAL A O 1
ATOM 1222 N N . MET B 1 1 ? 6.759 29.026 4.848 1 21.16 1 MET B N 1
ATOM 1223 C CA . MET B 1 1 ? 5.446 29.514 4.434 1 21.16 1 MET B CA 1
ATOM 1224 C C . MET B 1 1 ? 4.777 28.532 3.479 1 21.16 1 MET B C 1
ATOM 1226 O O . MET B 1 1 ? 5.349 28.176 2.447 1 21.16 1 MET B O 1
ATOM 1230 N N . LEU B 1 2 ? 3.955 27.623 4.006 1 28.56 2 LEU B N 1
ATOM 1231 C CA . LEU B 1 2 ? 3.148 26.753 3.158 1 28.56 2 LEU B CA 1
ATOM 1232 C C . LEU B 1 2 ? 2.35 27.568 2.146 1 28.56 2 LEU B C 1
ATOM 1234 O O . LEU B 1 2 ? 1.496 28.373 2.526 1 28.56 2 LEU B O 1
ATOM 1238 N N . LYS B 1 3 ? 2.942 28.01 1.067 1 29.12 3 LYS B N 1
ATOM 1239 C CA . LYS B 1 3 ? 2.28 28.838 0.063 1 29.12 3 LYS B CA 1
ATOM 1240 C C . LYS B 1 3 ? 0.904 28.28 -0.29 1 29.12 3 LYS B C 1
ATOM 1242 O O . LYS B 1 3 ? 0.704 27.063 -0.293 1 29.12 3 LYS B O 1
ATOM 1247 N N . ASN B 1 4 ? -0.157 29.166 -0.283 1 31.85 4 ASN B N 1
ATOM 1248 C CA . ASN B 1 4 ? -1.579 29.048 -0.585 1 31.85 4 ASN B CA 1
ATOM 1249 C C . ASN B 1 4 ? -1.81 28.456 -1.973 1 31.85 4 ASN B C 1
ATOM 1251 O O . ASN B 1 4 ? -1.649 29.145 -2.981 1 31.85 4 ASN B O 1
ATOM 1255 N N . TYR B 1 5 ? -1.278 27.374 -2.26 1 31.43 5 TYR B N 1
ATOM 1256 C CA . TYR B 1 5 ? -1.537 26.879 -3.607 1 31.43 5 TYR B CA 1
ATOM 1257 C C . TYR B 1 5 ? -3.032 26.857 -3.902 1 31.43 5 TYR B C 1
ATOM 1259 O O . TYR B 1 5 ? -3.845 26.628 -3.004 1 31.43 5 TYR B O 1
ATOM 1267 N N . ASP B 1 6 ? -3.466 27.535 -4.995 1 31.27 6 ASP B N 1
ATOM 1268 C CA . ASP B 1 6 ? -4.784 27.851 -5.538 1 31.27 6 ASP B CA 1
ATOM 1269 C C . ASP B 1 6 ? -5.615 26.584 -5.733 1 31.27 6 ASP B C 1
ATOM 1271 O O . ASP B 1 6 ? -5.387 25.826 -6.678 1 31.27 6 ASP B O 1
ATOM 1275 N N . VAL B 1 7 ? -6.082 25.948 -4.691 1 33.99 7 VAL B N 1
ATOM 1276 C CA . VAL B 1 7 ? -7.03 24.845 -4.569 1 33.99 7 VAL B CA 1
ATOM 1277 C C . VAL B 1 7 ? -8.316 25.183 -5.319 1 33.99 7 VAL B C 1
ATOM 1279 O O . VAL B 1 7 ? -9.279 24.413 -5.292 1 33.99 7 VAL B O 1
ATOM 1282 N N . ASP B 1 8 ? -8.478 26.342 -5.971 1 36.14 8 ASP B N 1
ATOM 1283 C CA . ASP B 1 8 ? -9.769 26.929 -6.315 1 36.14 8 ASP B CA 1
ATOM 1284 C C . ASP B 1 8 ? -10.477 26.107 -7.39 1 36.14 8 ASP B C 1
ATOM 1286 O O . ASP B 1 8 ? -11.708 26.086 -7.452 1 36.14 8 ASP B O 1
ATOM 1290 N N . LYS B 1 9 ? -9.776 25.733 -8.44 1 33.93 9 LYS B N 1
ATOM 1291 C CA . LYS B 1 9 ? -10.565 25.561 -9.656 1 33.93 9 LYS B CA 1
ATOM 1292 C C . LYS B 1 9 ? -11.416 24.296 -9.586 1 33.93 9 LYS B C 1
ATOM 1294 O O . LYS B 1 9 ? -12.537 24.267 -10.097 1 33.93 9 LYS B O 1
ATOM 1299 N N . VAL B 1 10 ? -10.971 23.185 -9.428 1 36.4 10 VAL B N 1
ATOM 1300 C CA . VAL B 1 10 ? -11.708 22 -9.854 1 36.4 10 VAL B CA 1
ATOM 1301 C C . VAL B 1 10 ? -12.435 21.387 -8.66 1 36.4 10 VAL B C 1
ATOM 1303 O O . VAL B 1 10 ? -12.997 20.294 -8.762 1 36.4 10 VAL B O 1
ATOM 1306 N N . LEU B 1 11 ? -12.207 21.902 -7.417 1 42.57 11 LEU B N 1
ATOM 1307 C CA . LEU B 1 11 ? -12.732 21.083 -6.33 1 42.57 11 LEU B CA 1
ATOM 1308 C C . LEU B 1 11 ? -14.229 21.315 -6.149 1 42.57 11 LEU B C 1
ATOM 1310 O O . LEU B 1 11 ? -14.667 22.453 -5.966 1 42.57 11 LEU B O 1
ATOM 1314 N N . LYS B 1 12 ? -14.995 20.519 -6.635 1 45.57 12 LYS B N 1
ATOM 1315 C CA . LYS B 1 12 ? -16.395 20.47 -6.221 1 45.57 12 LYS B CA 1
ATOM 1316 C C . LYS B 1 12 ? -16.519 20.485 -4.701 1 45.57 12 LYS B C 1
ATOM 1318 O O . LYS B 1 12 ? -15.585 20.103 -3.992 1 45.57 12 LYS B O 1
ATOM 1323 N N . ASN B 1 13 ? -17.418 21.132 -4.175 1 51.77 13 ASN B N 1
ATOM 1324 C CA . ASN B 1 13 ? -17.715 21.151 -2.747 1 51.77 13 ASN B CA 1
ATOM 1325 C C . ASN B 1 13 ? -17.518 19.776 -2.115 1 51.77 13 ASN B C 1
ATOM 1327 O O . ASN B 1 13 ? -18.26 18.839 -2.414 1 51.77 13 ASN B O 1
ATOM 1331 N N . TYR B 1 14 ? -16.31 19.402 -1.817 1 57.7 14 TYR B N 1
ATOM 1332 C CA . TYR B 1 14 ? -16.018 18.11 -1.206 1 57.7 14 TYR B CA 1
ATOM 1333 C C . TYR B 1 14 ? -16.555 18.046 0.219 1 57.7 14 TYR B C 1
ATOM 1335 O O . TYR B 1 14 ? -16.179 18.858 1.067 1 57.7 14 TYR B O 1
ATOM 1343 N N . GLU B 1 15 ? -17.766 17.375 0.276 1 66.75 15 GLU B N 1
ATOM 1344 C CA . GLU B 1 15 ? -18.481 17.094 1.517 1 66.75 15 GLU B CA 1
ATOM 1345 C C . GLU B 1 15 ? -18.078 15.739 2.091 1 66.75 15 GLU B C 1
ATOM 1347 O O . GLU B 1 15 ? -17.71 14.828 1.347 1 66.75 15 GLU B O 1
ATOM 1352 N N . GLY B 1 16 ? -17.519 15.764 3.475 1 79.04 16 GLY B N 1
ATOM 1353 C CA . GLY B 1 16 ? -17.295 14.523 4.2 1 79.04 16 GLY B CA 1
ATOM 1354 C C . GLY B 1 16 ? -16.037 14.546 5.047 1 79.04 16 GLY B C 1
ATOM 1355 O O . GLY B 1 16 ? -15.323 15.551 5.081 1 79.04 16 GLY B O 1
ATOM 1356 N N . PRO B 1 17 ? -15.807 13.519 5.724 1 89.22 17 PRO B N 1
ATOM 1357 C CA . PRO B 1 17 ? -14.663 13.442 6.635 1 89.22 17 PRO B CA 1
ATOM 1358 C C . PRO B 1 17 ? -13.323 13.478 5.905 1 89.22 17 PRO B C 1
ATOM 1360 O O . PRO B 1 17 ? -13.212 12.97 4.786 1 89.22 17 PRO B O 1
ATOM 1363 N N . ILE B 1 18 ? -12.355 14.185 6.503 1 92.38 18 ILE B N 1
ATOM 1364 C CA . ILE B 1 18 ? -11.005 14.28 5.959 1 92.38 18 ILE B CA 1
ATOM 1365 C C . ILE B 1 18 ? -10.033 13.514 6.853 1 92.38 18 ILE B C 1
ATOM 1367 O O . ILE B 1 18 ? -10.049 13.672 8.076 1 92.38 18 ILE B O 1
ATOM 1371 N N . THR B 1 19 ? -9.281 12.648 6.3 1 95.73 19 THR B N 1
ATOM 1372 C CA . THR B 1 19 ? -8.184 11.997 7.008 1 95.73 19 THR B CA 1
ATOM 1373 C C . THR B 1 19 ? -6.837 12.449 6.451 1 95.73 19 THR B C 1
ATOM 1375 O O . THR B 1 19 ? -6.687 12.622 5.24 1 95.73 19 THR B O 1
ATOM 1378 N N . ILE B 1 20 ? -5.886 12.718 7.335 1 95.92 20 ILE B N 1
ATOM 1379 C CA . ILE B 1 20 ? -4.588 13.258 6.944 1 95.92 20 ILE B CA 1
ATOM 1380 C C . ILE B 1 20 ? -3.497 12.225 7.215 1 95.92 20 ILE B C 1
ATOM 1382 O O . ILE B 1 20 ? -3.372 11.724 8.335 1 95.92 20 ILE B O 1
ATOM 1386 N N . PHE B 1 21 ? -2.751 11.898 6.216 1 97.18 21 PHE B N 1
ATOM 1387 C CA . PHE B 1 21 ? -1.559 11.063 6.311 1 97.18 21 PHE B CA 1
ATOM 1388 C C . PHE B 1 21 ? -0.302 11.882 6.044 1 97.18 21 PHE B C 1
ATOM 1390 O O . PHE B 1 21 ? -0.141 12.446 4.96 1 97.18 21 PHE B O 1
ATOM 1397 N N . TRP B 1 22 ? 0.58 11.919 7.015 1 95.35 22 TRP B N 1
ATOM 1398 C CA . TRP B 1 22 ? 1.761 12.773 6.931 1 95.35 22 TRP B CA 1
ATOM 1399 C C . TRP B 1 22 ? 3.037 11.938 6.934 1 95.35 22 TRP B C 1
ATOM 1401 O O . TRP B 1 22 ? 3.36 11.288 7.931 1 95.35 22 TRP B O 1
ATOM 1411 N N . ASP B 1 23 ? 3.704 11.953 5.782 1 93.68 23 ASP B N 1
ATOM 1412 C CA . ASP B 1 23 ? 5.057 11.41 5.702 1 93.68 23 ASP B CA 1
ATOM 1413 C C . ASP B 1 23 ? 6.074 12.383 6.294 1 93.68 23 ASP B C 1
ATOM 1415 O O . ASP B 1 23 ? 6.661 13.191 5.571 1 93.68 23 ASP B O 1
ATOM 1419 N N . ILE B 1 24 ? 6.367 12.24 7.561 1 92.2 24 ILE B N 1
ATOM 1420 C CA . ILE B 1 24 ? 7.111 13.275 8.27 1 92.2 24 ILE B CA 1
ATOM 1421 C C . ILE B 1 24 ? 8.6 13.151 7.951 1 92.2 24 ILE B C 1
ATOM 1423 O O . ILE B 1 24 ? 9.365 14.096 8.154 1 92.2 24 ILE B O 1
ATOM 1427 N N . GLU B 1 25 ? 9.047 12.026 7.423 1 89.16 25 GLU B N 1
ATOM 1428 C CA . GLU B 1 25 ? 10.44 11.854 7.024 1 89.16 25 GLU B CA 1
ATOM 1429 C C . GLU B 1 25 ? 10.732 12.576 5.712 1 89.16 25 GLU B C 1
ATOM 1431 O O . GLU B 1 25 ? 11.789 13.191 5.557 1 89.16 25 GLU B O 1
ATOM 1436 N N . ASN B 1 26 ? 9.785 12.428 4.826 1 86.99 26 ASN B N 1
ATOM 1437 C CA . ASN B 1 26 ? 9.949 13.058 3.521 1 86.99 26 ASN B CA 1
ATOM 1438 C C . ASN B 1 26 ? 9.571 14.536 3.559 1 86.99 26 ASN B C 1
ATOM 1440 O O . ASN B 1 26 ? 10.11 15.339 2.796 1 86.99 26 ASN B O 1
ATOM 1444 N N . CYS B 1 27 ? 8.648 14.838 4.414 1 89.48 27 CYS B N 1
ATOM 1445 C CA . CYS B 1 27 ? 8.219 16.215 4.632 1 89.48 27 CYS B CA 1
ATOM 1446 C C . CYS B 1 27 ? 8.329 16.594 6.104 1 89.48 27 CYS B C 1
ATOM 1448 O O . CYS B 1 27 ? 7.343 16.534 6.841 1 89.48 27 CYS B O 1
ATOM 1450 N N . ALA B 1 28 ? 9.501 17.008 6.445 1 88.87 28 ALA B N 1
ATOM 1451 C CA . ALA B 1 28 ? 9.793 17.28 7.85 1 88.87 28 ALA B CA 1
ATOM 1452 C C . ALA B 1 28 ? 9.137 18.58 8.305 1 88.87 28 ALA B C 1
ATOM 1454 O O . ALA B 1 28 ? 8.786 19.427 7.48 1 88.87 28 ALA B O 1
ATOM 1455 N N . VAL B 1 29 ? 8.969 18.682 9.6 1 86.94 29 VAL B N 1
ATOM 1456 C CA . VAL B 1 29 ? 8.514 19.944 10.174 1 86.94 29 VAL B CA 1
ATOM 1457 C C . VAL B 1 29 ? 9.565 21.027 9.939 1 86.94 29 VAL B C 1
ATOM 1459 O O . VAL B 1 29 ? 10.739 20.843 10.269 1 86.94 29 VAL B O 1
ATOM 1462 N N . PRO B 1 30 ? 9.08 22.04 9.323 1 83.16 30 PRO B N 1
ATOM 1463 C CA . PRO B 1 30 ? 10.05 23.124 9.146 1 83.16 30 PRO B CA 1
ATOM 1464 C C . PRO B 1 30 ? 10.617 23.63 10.471 1 83.16 30 PRO B C 1
ATOM 1466 O O . PRO B 1 30 ? 9.893 23.709 11.466 1 83.16 30 PRO B O 1
ATOM 1469 N N . LYS B 1 31 ? 11.88 24.066 10.455 1 82.58 31 LYS B N 1
ATOM 1470 C CA . LYS B 1 31 ? 12.611 24.449 11.659 1 82.58 31 LYS B CA 1
ATOM 1471 C C . LYS B 1 31 ? 12.002 25.693 12.299 1 82.58 31 LYS B C 1
ATOM 1473 O O . LYS B 1 31 ? 12.118 25.894 13.51 1 82.58 31 LYS B O 1
ATOM 1478 N N . TYR B 1 32 ? 11.303 26.522 11.488 1 84.27 32 TYR B N 1
ATOM 1479 C CA . TYR B 1 32 ? 10.83 27.803 11.999 1 84.27 32 TYR B CA 1
ATOM 1480 C C . TYR B 1 32 ? 9.397 27.693 12.506 1 84.27 32 TYR B C 1
ATOM 1482 O O . TYR B 1 32 ? 8.833 28.668 13.008 1 84.27 32 TYR B O 1
ATOM 1490 N N . VAL B 1 33 ? 8.861 26.549 12.416 1 85.37 33 VAL B N 1
ATOM 1491 C CA . VAL B 1 33 ? 7.495 26.32 12.876 1 85.37 33 VAL B CA 1
ATOM 1492 C C . VAL B 1 33 ? 7.515 25.528 14.181 1 85.37 33 VAL B C 1
ATOM 1494 O O . VAL B 1 33 ? 8.283 24.574 14.323 1 85.37 33 VAL B O 1
ATOM 1497 N N . ARG B 1 34 ? 6.75 26.005 15.187 1 90.59 34 ARG B N 1
ATOM 1498 C CA . ARG B 1 34 ? 6.573 25.235 16.414 1 90.59 34 ARG B CA 1
ATOM 1499 C C . ARG B 1 34 ? 5.739 23.984 16.16 1 90.59 34 ARG B C 1
ATOM 1501 O O . ARG B 1 34 ? 4.63 24.068 15.627 1 90.59 34 ARG B O 1
ATOM 1508 N N . PRO B 1 35 ? 6.219 22.818 16.512 1 88.45 35 PRO B N 1
ATOM 1509 C CA . PRO B 1 35 ? 5.483 21.576 16.264 1 88.45 35 PRO B CA 1
ATOM 1510 C C . PRO B 1 35 ? 4.063 21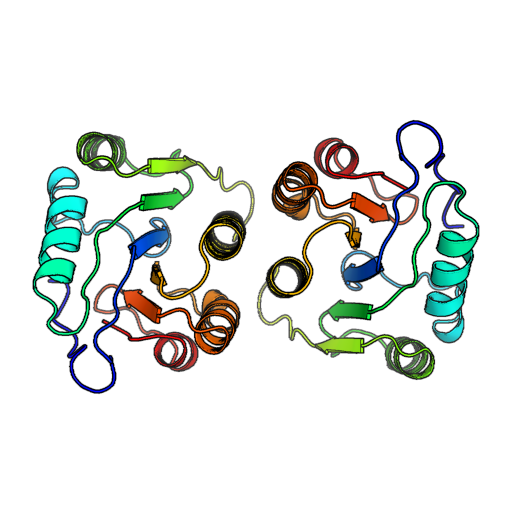.61 16.824 1 88.45 35 PRO B C 1
ATOM 1512 O O . PRO B 1 35 ? 3.148 21.034 16.229 1 88.45 35 PRO B O 1
ATOM 1515 N N . GLU B 1 36 ? 3.854 22.38 17.892 1 91.42 36 GLU B N 1
ATOM 1516 C CA . GLU B 1 36 ? 2.549 22.467 18.539 1 91.42 36 GLU B CA 1
ATOM 1517 C C . GLU B 1 36 ? 1.561 23.257 17.685 1 91.42 36 GLU B C 1
ATOM 1519 O O . GLU B 1 36 ? 0.354 23.225 17.933 1 91.42 36 GLU B O 1
ATOM 1524 N N . ASP B 1 37 ? 2.083 23.873 16.684 1 91.61 37 ASP B N 1
ATOM 1525 C CA . ASP B 1 37 ? 1.222 24.723 15.867 1 91.61 37 ASP B CA 1
ATOM 1526 C C . ASP B 1 37 ? 0.836 24.025 14.565 1 91.61 37 ASP B C 1
ATOM 1528 O O . ASP B 1 37 ? -0.073 24.47 13.861 1 91.61 37 ASP B O 1
ATOM 1532 N N . ILE B 1 38 ? 1.459 22.962 14.293 1 86.81 38 ILE B N 1
ATOM 1533 C CA . ILE B 1 38 ? 1.366 22.363 12.966 1 86.81 38 ILE B CA 1
ATOM 1534 C C . ILE B 1 38 ? -0.058 21.871 12.72 1 86.81 38 ILE B C 1
ATOM 1536 O O . ILE B 1 38 ? -0.678 22.221 11.713 1 86.81 38 ILE B O 1
ATOM 1540 N N . ALA B 1 39 ? -0.609 21.073 13.635 1 89.13 39 ALA B N 1
ATOM 1541 C CA . ALA B 1 39 ? -1.954 20.529 13.465 1 89.13 39 ALA B CA 1
ATOM 1542 C C . ALA B 1 39 ? -2.985 21.646 13.335 1 89.13 39 ALA B C 1
ATOM 1544 O O . ALA B 1 39 ? -3.841 21.61 12.447 1 89.13 39 ALA B O 1
ATOM 1545 N N . GLY B 1 40 ? -2.861 22.597 14.257 1 88.46 40 GLY B N 1
ATOM 1546 C CA . GLY B 1 40 ? -3.784 23.72 14.222 1 88.46 40 GLY B CA 1
ATOM 1547 C C . GLY B 1 40 ? -3.717 24.508 12.927 1 88.46 40 GLY B C 1
ATOM 1548 O O . GLY B 1 40 ? -4.75 24.873 12.362 1 88.46 40 GLY B O 1
ATOM 1549 N N . ASN B 1 41 ? -2.491 24.735 12.453 1 88.02 41 ASN B N 1
ATOM 1550 C CA . ASN B 1 41 ? -2.297 25.479 11.213 1 88.02 41 ASN B CA 1
ATOM 1551 C C . ASN B 1 41 ? -2.888 24.739 10.016 1 88.02 41 ASN B C 1
ATOM 1553 O O . ASN B 1 41 ? -3.529 25.349 9.159 1 88.02 41 ASN B O 1
ATOM 1557 N N . ILE B 1 42 ? -2.732 23.45 9.996 1 86.78 42 ILE B N 1
ATOM 1558 C CA . ILE B 1 42 ? -3.232 22.646 8.887 1 86.78 42 ILE B CA 1
ATOM 1559 C C . ILE B 1 42 ? -4.758 22.604 8.926 1 86.78 42 ILE B C 1
ATOM 1561 O O . ILE B 1 42 ? -5.417 22.81 7.904 1 86.78 42 ILE B O 1
ATOM 1565 N N . ARG B 1 43 ? -5.299 22.426 10.072 1 86.65 43 ARG B N 1
ATOM 1566 C CA . ARG B 1 43 ? -6.75 22.386 10.221 1 86.65 43 ARG B CA 1
ATOM 1567 C C . ARG B 1 43 ? -7.378 23.719 9.828 1 86.65 43 ARG B C 1
ATOM 1569 O O . ARG B 1 43 ? -8.395 23.751 9.132 1 86.65 43 ARG B O 1
ATOM 1576 N N . LYS B 1 44 ? -6.744 24.766 10.266 1 86.23 44 LYS B N 1
ATOM 1577 C CA . LYS B 1 44 ? -7.242 26.097 9.934 1 86.23 44 LYS B CA 1
ATOM 1578 C C . LYS B 1 44 ? -7.189 26.345 8.43 1 86.23 44 LYS B C 1
ATOM 1580 O O . LYS B 1 44 ? -8.113 26.927 7.858 1 86.23 44 LYS B O 1
ATOM 1585 N N . SER B 1 45 ? -6.082 25.895 7.854 1 84.21 45 SER B N 1
ATOM 1586 C CA . SER B 1 45 ? -5.93 26.048 6.411 1 84.21 45 SER B CA 1
ATOM 1587 C C . SER B 1 45 ? -7.012 25.283 5.656 1 84.21 45 SER B C 1
ATOM 1589 O O . SER B 1 45 ? -7.549 25.776 4.662 1 84.21 45 SER B O 1
ATOM 1591 N N . LEU B 1 46 ? -7.349 24.103 6.106 1 83.14 46 LEU B N 1
ATOM 1592 C CA . LEU B 1 46 ? -8.382 23.286 5.48 1 83.14 46 LEU B CA 1
ATOM 1593 C C . LEU B 1 46 ? -9.755 23.931 5.639 1 83.14 46 LEU B C 1
ATOM 1595 O O . LEU B 1 46 ? -10.548 23.954 4.694 1 83.14 46 LEU B O 1
ATOM 1599 N N . GLN B 1 47 ? -9.969 24.48 6.831 1 82.12 47 GLN B N 1
ATOM 1600 C CA . GLN B 1 47 ? -11.25 25.119 7.117 1 82.12 47 GLN B CA 1
ATOM 1601 C C . GLN B 1 47 ? -11.441 26.372 6.268 1 82.12 47 GLN B C 1
ATOM 1603 O O . GLN B 1 47 ? -12.57 26.725 5.918 1 82.12 47 GLN B O 1
ATOM 1608 N N . ALA B 1 48 ? -10.364 26.967 5.942 1 82 48 ALA B N 1
ATOM 1609 C CA . ALA B 1 48 ? -10.417 28.222 5.197 1 82 48 ALA B CA 1
ATOM 1610 C C . ALA B 1 48 ? -10.544 27.966 3.698 1 82 48 ALA B C 1
ATOM 1612 O O . ALA B 1 48 ? -10.829 28.885 2.926 1 82 48 ALA B O 1
ATOM 1613 N N . HIS B 1 49 ? -10.393 26.673 3.385 1 77.66 49 HIS B N 1
ATOM 1614 C CA . HIS B 1 49 ? -10.428 26.366 1.959 1 77.66 49 HIS B CA 1
ATOM 1615 C C . HIS B 1 49 ? -11.861 26.341 1.436 1 77.66 49 HIS B C 1
ATOM 1617 O O . HIS B 1 49 ? -12.723 25.668 2.006 1 77.66 49 HIS B O 1
ATOM 1623 N N . PRO B 1 50 ? -12.161 27.052 0.415 1 73.77 50 PRO B N 1
ATOM 1624 C CA . PRO B 1 50 ? -13.539 27.232 -0.048 1 73.77 50 PRO B CA 1
ATOM 1625 C C . PRO B 1 50 ? -14.16 25.939 -0.571 1 73.77 50 PRO B C 1
ATOM 1627 O O . PRO B 1 50 ? -15.384 25.783 -0.548 1 73.77 50 PRO B O 1
ATOM 1630 N N . LYS B 1 51 ? -13.316 25.037 -0.975 1 73.5 51 LYS B N 1
ATOM 1631 C CA . LYS B 1 51 ? -13.872 23.858 -1.632 1 73.5 51 LYS B CA 1
ATOM 1632 C C . LYS B 1 51 ? -13.794 22.634 -0.725 1 73.5 51 LYS B C 1
ATOM 1634 O O . LYS B 1 51 ? -14.228 21.544 -1.104 1 73.5 51 LYS B O 1
ATOM 1639 N N . ILE B 1 52 ? -13.207 22.783 0.334 1 75.83 52 ILE B N 1
ATOM 1640 C CA . ILE B 1 52 ? -13.074 21.667 1.264 1 75.83 52 ILE B CA 1
ATOM 1641 C C . ILE B 1 52 ? -14 21.88 2.46 1 75.83 52 ILE B C 1
ATOM 1643 O O . ILE B 1 52 ? -13.824 22.829 3.228 1 75.83 52 ILE B O 1
ATOM 1647 N N . ASN B 1 53 ? -15.06 21.061 2.333 1 76.73 53 ASN B N 1
ATOM 1648 C CA . ASN B 1 53 ? -16.037 21.122 3.415 1 76.73 53 ASN B CA 1
ATOM 1649 C C . ASN B 1 53 ? -16.087 19.813 4.199 1 76.73 53 ASN B C 1
ATOM 1651 O O . ASN B 1 53 ? -16.278 18.744 3.618 1 76.73 53 ASN B O 1
ATOM 1655 N N . GLY B 1 54 ? -15.269 19.66 5.192 1 80.41 54 GLY B N 1
ATOM 1656 C CA . GLY B 1 54 ? -15.314 18.459 6.011 1 80.41 54 GLY B CA 1
ATOM 1657 C C . GLY B 1 54 ? -14.453 18.554 7.257 1 80.41 54 GLY B C 1
ATOM 1658 O O . GLY B 1 54 ? -13.57 19.41 7.344 1 80.41 54 GLY B O 1
ATOM 1659 N N . ALA B 1 55 ? -14.82 17.782 8.15 1 86.96 55 ALA B N 1
ATOM 1660 C CA . ALA B 1 55 ? -14.075 17.729 9.405 1 86.96 55 ALA B CA 1
ATOM 1661 C C . ALA B 1 55 ? -12.903 16.757 9.307 1 86.96 55 ALA B C 1
ATOM 1663 O O . ALA B 1 55 ? -13.027 15.683 8.713 1 86.96 55 ALA B O 1
ATOM 1664 N N . VAL B 1 56 ? -11.81 17.162 9.903 1 90.47 56 VAL B N 1
ATOM 1665 C CA . VAL B 1 56 ? -10.681 16.247 10.036 1 90.47 56 VAL B CA 1
ATOM 1666 C C . VAL B 1 56 ? -10.992 15.191 11.094 1 90.47 56 VAL B C 1
ATOM 1668 O O . VAL B 1 56 ? -11.171 15.517 12.271 1 90.47 56 VAL B O 1
ATOM 1671 N N . VAL B 1 57 ? -11.066 13.988 10.623 1 92.08 57 VAL B N 1
ATOM 1672 C CA . VAL B 1 57 ? -11.48 12.938 11.548 1 92.08 57 VAL B CA 1
ATOM 1673 C C . VAL B 1 57 ? -10.258 12.154 12.02 1 92.08 57 VAL B C 1
ATOM 1675 O O . VAL B 1 57 ? -10.324 11.428 13.015 1 92.08 57 VAL B O 1
ATOM 1678 N N . ALA B 1 58 ? -9.189 12.26 11.302 1 94.36 58 ALA B N 1
ATOM 1679 C CA . ALA B 1 58 ? -7.948 11.594 11.688 1 94.36 58 ALA B CA 1
ATOM 1680 C C . ALA B 1 58 ? -6.734 12.327 11.123 1 94.36 58 ALA B C 1
ATOM 1682 O O . ALA B 1 58 ? -6.791 12.879 10.022 1 94.36 58 ALA B O 1
ATOM 1683 N N . PHE B 1 59 ? -5.682 12.399 11.913 1 96.07 59 PHE B N 1
ATOM 1684 C CA . PHE B 1 59 ? -4.406 13.013 11.566 1 96.07 59 PHE B CA 1
ATOM 1685 C C . PHE B 1 59 ? -3.243 12.173 12.079 1 96.07 59 PHE B C 1
ATOM 1687 O O . PHE B 1 59 ? -2.996 12.117 13.286 1 96.07 59 PHE B O 1
ATOM 1694 N N . SER B 1 60 ? -2.547 11.514 11.131 1 97.61 60 SER B N 1
ATOM 1695 C CA . SER B 1 60 ? -1.458 10.619 11.509 1 97.61 60 SER B CA 1
ATOM 1696 C C . SER B 1 60 ? -0.149 11.031 10.844 1 97.61 60 SER B C 1
ATOM 1698 O O . SER B 1 60 ? -0.137 11.427 9.677 1 97.61 60 SER B O 1
ATOM 1700 N N . ALA B 1 61 ? 0.918 10.987 11.539 1 96.35 61 ALA B N 1
ATOM 1701 C CA . ALA B 1 61 ? 2.272 11.186 11.029 1 96.35 61 ALA B CA 1
ATOM 1702 C C . ALA B 1 61 ? 3.07 9.886 11.07 1 96.35 61 ALA B C 1
ATOM 1704 O O . ALA B 1 61 ? 2.999 9.137 12.047 1 96.35 61 ALA B O 1
ATOM 1705 N N . TYR B 1 62 ? 3.763 9.645 9.968 1 95.74 62 TYR B N 1
ATOM 1706 C CA . TYR B 1 62 ? 4.494 8.391 9.826 1 95.74 62 TYR B CA 1
ATOM 1707 C C . TYR B 1 62 ? 5.992 8.645 9.699 1 95.74 62 TYR B C 1
ATOM 1709 O O . TYR B 1 62 ? 6.416 9.541 8.966 1 95.74 62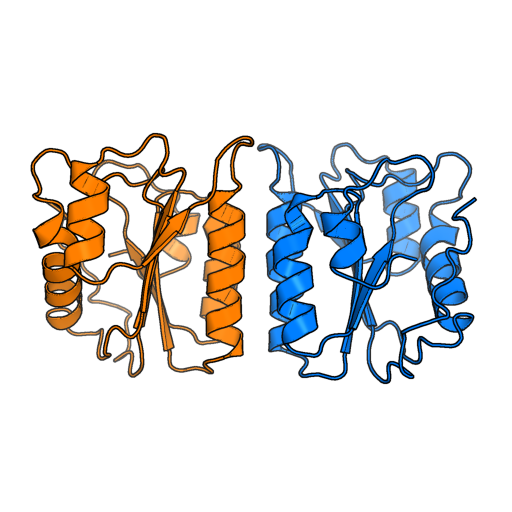 TYR B O 1
ATOM 1717 N N . GLY B 1 63 ? 6.802 7.903 10.388 1 92.91 63 GLY B N 1
ATOM 1718 C CA . GLY B 1 63 ? 8.25 7.975 10.269 1 92.91 63 GLY B CA 1
ATOM 1719 C C . GLY B 1 63 ? 8.976 7.18 11.338 1 92.91 63 GLY B C 1
ATOM 1720 O O . GLY B 1 63 ? 8.344 6.561 12.196 1 92.91 63 GLY B O 1
ATOM 1721 N N . ASP B 1 64 ? 10.258 7.107 11.13 1 93.02 64 ASP B N 1
ATOM 1722 C CA . ASP B 1 64 ? 11.103 6.535 12.175 1 93.02 64 ASP B CA 1
ATOM 1723 C C . ASP B 1 64 ? 11.3 7.523 13.323 1 93.02 64 ASP B C 1
ATOM 1725 O O . ASP B 1 64 ? 12.088 8.464 13.209 1 93.02 64 ASP B O 1
ATOM 1729 N N . PHE B 1 65 ? 10.617 7.293 14.369 1 92.34 65 PHE B N 1
ATOM 1730 C CA . PHE B 1 65 ? 10.584 8.29 15.432 1 92.34 65 PHE B CA 1
ATOM 1731 C C . PHE B 1 65 ? 11.816 8.175 16.322 1 92.34 65 PHE B C 1
ATOM 1733 O O . PHE B 1 65 ? 12.019 8.995 17.22 1 92.34 65 PHE B O 1
ATOM 1740 N N . SER B 1 66 ? 12.69 7.171 16.032 1 91.96 66 SER B N 1
ATOM 1741 C CA . SER B 1 66 ? 13.986 7.143 16.702 1 91.96 66 SER B CA 1
ATOM 1742 C C . SER B 1 66 ? 14.887 8.27 16.21 1 91.96 66 SER B C 1
ATOM 1744 O O . SER B 1 66 ? 15.853 8.639 16.882 1 91.96 66 SER B O 1
ATOM 1746 N N . VAL B 1 67 ? 14.564 8.839 15.035 1 90.84 67 VAL B N 1
ATOM 1747 C CA . VAL B 1 67 ? 15.433 9.865 14.469 1 90.84 67 VAL B CA 1
ATOM 1748 C C . VAL B 1 67 ? 14.707 11.208 14.455 1 90.84 67 VAL B C 1
ATOM 1750 O O . VAL B 1 67 ? 15.253 12.211 13.989 1 90.84 67 VAL B O 1
ATOM 1753 N N . ILE B 1 68 ? 13.515 11.247 14.813 1 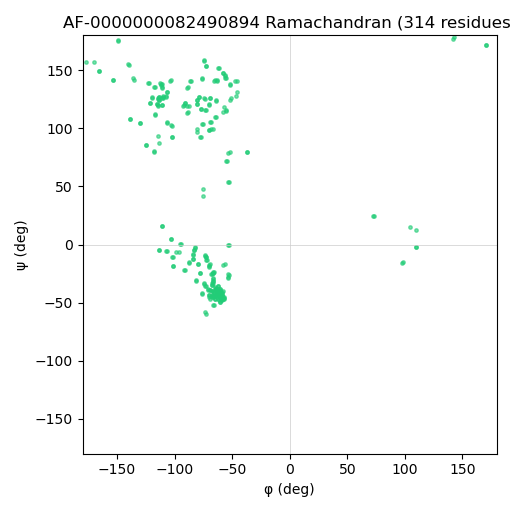91.1 68 ILE B N 1
ATOM 1754 C CA . ILE B 1 68 ? 12.762 12.49 14.927 1 91.1 68 ILE B CA 1
ATOM 1755 C C . ILE B 1 68 ? 12.937 13.074 16.327 1 91.1 68 ILE B C 1
ATOM 1757 O O . ILE B 1 68 ? 12.839 12.353 17.323 1 91.1 68 ILE B O 1
ATOM 1761 N N . SER B 1 69 ? 13.167 14.309 16.473 1 93.41 69 SER B N 1
ATOM 1762 C CA . SER B 1 69 ? 13.482 14.955 17.743 1 93.41 69 SER B CA 1
ATOM 1763 C C . SER B 1 69 ? 12.329 14.82 18.733 1 93.41 69 SER B C 1
ATOM 1765 O O . SER B 1 69 ? 11.166 14.743 18.332 1 93.41 69 SER B O 1
ATOM 1767 N N . GLU B 1 70 ? 12.675 14.829 19.924 1 94.17 70 GLU B N 1
ATOM 1768 C CA . GLU B 1 70 ? 11.686 14.772 20.995 1 94.17 70 GLU B CA 1
ATOM 1769 C C . GLU B 1 70 ? 10.738 15.966 20.936 1 94.17 70 GLU B C 1
ATOM 1771 O O . GLU B 1 70 ? 9.543 15.831 21.207 1 94.17 70 GLU B O 1
ATOM 1776 N N . ARG B 1 71 ? 11.301 17.079 20.611 1 93.56 71 ARG B N 1
ATOM 1777 C CA . ARG B 1 71 ? 10.506 18.3 20.519 1 93.56 71 ARG B CA 1
ATOM 1778 C C . ARG B 1 71 ? 9.374 18.142 19.509 1 93.56 71 ARG B C 1
ATOM 1780 O O . ARG B 1 71 ? 8.223 18.469 19.802 1 93.56 71 ARG B O 1
ATOM 1787 N N . VAL B 1 72 ? 9.72 17.618 18.391 1 94.31 72 VAL B N 1
ATOM 1788 C CA . VAL B 1 72 ? 8.737 17.419 17.33 1 94.31 72 VAL B CA 1
ATOM 1789 C C . VAL B 1 72 ? 7.717 16.368 17.761 1 94.31 72 VAL B C 1
ATOM 1791 O O . VAL B 1 72 ? 6.511 16.557 17.588 1 94.31 72 VAL B O 1
ATOM 1794 N N . ARG B 1 73 ? 8.197 15.305 18.353 1 95.24 73 ARG B N 1
ATOM 1795 C CA . ARG B 1 73 ? 7.323 14.224 18.798 1 95.24 73 ARG B CA 1
ATOM 1796 C C . ARG B 1 73 ? 6.327 14.72 19.841 1 95.24 73 ARG B C 1
ATOM 1798 O O . ARG B 1 73 ? 5.13 14.441 19.747 1 95.24 73 ARG B O 1
ATOM 1805 N N . LYS B 1 74 ? 6.79 15.468 20.772 1 94.24 74 LYS B N 1
ATOM 1806 C CA . LYS B 1 74 ? 5.935 16.02 21.819 1 94.24 74 LYS B CA 1
ATOM 1807 C C . LYS B 1 74 ? 4.937 17.021 21.244 1 94.24 74 LYS B C 1
ATOM 1809 O O . LYS B 1 74 ? 3.762 17.016 21.614 1 94.24 74 LYS B O 1
ATOM 1814 N N . GLY B 1 75 ? 5.407 17.867 20.381 1 93.87 75 GLY B N 1
ATOM 1815 C CA . GLY B 1 75 ? 4.539 18.842 19.742 1 93.87 75 GLY B CA 1
ATOM 1816 C C . GLY B 1 75 ? 3.398 18.209 18.969 1 93.87 75 GLY B C 1
ATOM 1817 O O . GLY B 1 75 ? 2.247 18.633 19.093 1 93.87 75 GLY B O 1
ATOM 1818 N N . CYS B 1 76 ? 3.671 17.182 18.231 1 93.1 76 CYS B N 1
ATOM 1819 C CA . CYS B 1 76 ? 2.65 16.459 17.482 1 93.1 76 CYS B CA 1
ATOM 1820 C C . CYS B 1 76 ? 1.659 15.784 18.424 1 93.1 76 CYS B C 1
ATOM 1822 O O . CYS B 1 76 ? 0.446 15.892 18.237 1 93.1 76 CYS B O 1
ATOM 1824 N N . HIS B 1 77 ? 2.208 15.186 19.401 1 91.54 77 HIS B N 1
ATOM 1825 C CA . HIS B 1 77 ? 1.369 14.459 20.346 1 91.54 77 HIS B CA 1
ATOM 1826 C C . HIS B 1 77 ? 0.395 15.395 21.054 1 91.54 77 HIS B C 1
ATOM 1828 O O . HIS B 1 77 ? -0.784 15.07 21.209 1 91.54 77 HIS B O 1
ATOM 1834 N N . THR B 1 78 ? 0.819 16.559 21.424 1 92.78 78 THR B N 1
ATOM 1835 C CA . THR B 1 78 ? 0.006 17.506 22.178 1 92.78 78 THR B CA 1
ATOM 1836 C C . THR B 1 78 ? -1.087 18.103 21.296 1 92.78 78 THR B C 1
ATOM 1838 O O . THR B 1 78 ? -2.035 18.71 21.798 1 92.78 78 THR B O 1
ATOM 1841 N N . THR B 1 79 ? -0.998 17.936 20.015 1 91.01 79 THR B N 1
ATOM 1842 C CA . THR B 1 79 ? -1.993 18.482 19.098 1 91.01 79 THR B CA 1
ATOM 1843 C C . THR B 1 79 ? -2.813 17.363 18.461 1 91.01 79 THR B C 1
ATOM 1845 O O . THR B 1 79 ? -3.394 17.545 17.389 1 91.01 79 THR B O 1
ATOM 1848 N N . SER B 1 80 ? -2.791 16.161 19.002 1 91.74 80 SER B N 1
ATOM 1849 C CA . SER B 1 80 ? -3.638 15.016 18.686 1 91.74 80 SER B CA 1
ATOM 1850 C C . SER B 1 80 ? -3.265 14.408 17.338 1 91.74 80 SER B C 1
ATOM 1852 O O . SER B 1 80 ? -4.13 13.91 16.615 1 91.74 80 SER B O 1
ATOM 1854 N N . ILE B 1 81 ? -2.021 14.635 16.947 1 95.26 81 ILE B N 1
ATOM 1855 C CA . ILE B 1 81 ? -1.501 13.887 15.807 1 95.26 81 ILE B CA 1
ATOM 1856 C C . ILE B 1 81 ? -1.054 12.499 16.261 1 95.26 81 ILE B C 1
ATOM 1858 O O . ILE B 1 81 ? -0.278 12.37 17.21 1 95.26 81 ILE B O 1
ATOM 1862 N N . LYS B 1 82 ? -1.66 11.468 15.672 1 96.69 82 LYS B N 1
ATOM 1863 C CA . LYS B 1 82 ? -1.239 10.101 15.964 1 96.69 82 LYS B CA 1
ATOM 1864 C C . LYS B 1 82 ? 0.136 9.811 15.37 1 96.69 82 LYS B C 1
ATOM 1866 O O . LYS B 1 82 ? 0.337 9.945 14.161 1 96.69 82 LYS B O 1
ATOM 1871 N N . LEU B 1 83 ? 1.055 9.466 16.208 1 96.33 83 LEU B N 1
ATOM 1872 C CA . LEU B 1 83 ? 2.399 9.115 15.76 1 96.33 83 LEU B CA 1
ATOM 1873 C C . LEU B 1 83 ? 2.495 7.626 15.445 1 96.33 83 LEU B C 1
ATOM 1875 O O . LEU B 1 83 ? 2.331 6.787 16.334 1 96.33 83 LEU B O 1
ATOM 1879 N N . VAL B 1 84 ? 2.692 7.314 14.195 1 95.78 84 VAL B N 1
ATOM 1880 C CA . VAL B 1 84 ? 2.823 5.928 13.759 1 95.78 84 VAL B CA 1
ATOM 1881 C C . VAL B 1 84 ? 4.295 5.598 13.52 1 95.78 84 VAL B C 1
ATOM 1883 O O . VAL B 1 84 ? 4.856 5.953 12.481 1 95.78 84 VAL B O 1
ATOM 1886 N N . ASP B 1 85 ? 4.85 4.91 14.478 1 93.83 85 ASP B N 1
ATOM 1887 C CA . ASP B 1 85 ? 6.272 4.583 14.443 1 93.83 85 ASP B CA 1
ATOM 1888 C C . ASP B 1 85 ? 6.549 3.441 13.468 1 93.83 85 ASP B C 1
ATOM 1890 O O . ASP B 1 85 ? 5.979 2.355 13.597 1 93.83 85 ASP B O 1
ATOM 1894 N N . VAL B 1 86 ? 7.301 3.805 12.478 1 89.96 86 VAL B N 1
ATOM 1895 C CA . VAL B 1 86 ? 7.731 2.825 11.486 1 89.96 86 VAL B CA 1
ATOM 1896 C C . VAL B 1 86 ? 9.253 2.703 11.506 1 89.96 86 VAL B C 1
ATOM 1898 O O . VAL B 1 86 ? 9.944 3.34 10.706 1 89.96 86 VAL B O 1
ATOM 1901 N N . PRO B 1 87 ? 9.722 1.977 12.436 1 80.68 87 PRO B N 1
ATOM 1902 C CA . PRO B 1 87 ? 11.178 1.889 12.564 1 80.68 87 PRO B CA 1
ATOM 1903 C C . PRO B 1 87 ? 11.858 1.441 11.272 1 80.68 87 PRO B C 1
ATOM 1905 O O . PRO B 1 87 ? 1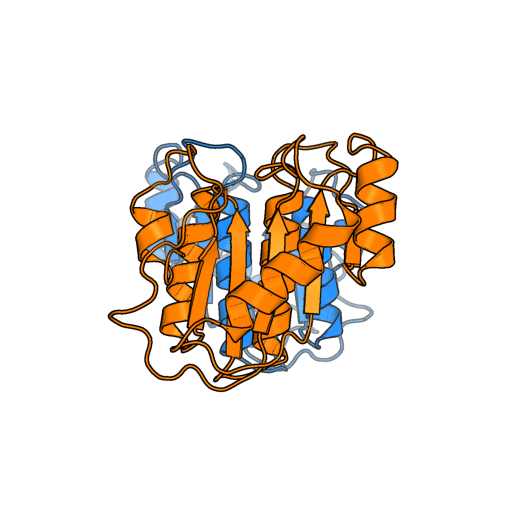1.36 0.543 10.588 1 80.68 87 PRO B O 1
ATOM 1908 N N . ASN B 1 88 ? 12.657 2.347 10.684 1 66.9 88 ASN B N 1
ATOM 1909 C CA . ASN B 1 88 ? 13.224 2.309 9.34 1 66.9 88 ASN B CA 1
ATOM 1910 C C . ASN B 1 88 ? 14.385 1.323 9.249 1 66.9 88 ASN B C 1
ATOM 1912 O O . ASN B 1 88 ? 15.539 1.694 9.475 1 66.9 88 ASN B O 1
ATOM 1916 N N . GLY B 1 89 ? 14.397 0.094 9.7 1 57.77 89 GLY B N 1
ATOM 1917 C CA . GLY B 1 89 ? 15.553 -0.679 9.277 1 57.77 89 GLY B CA 1
ATOM 1918 C C . GLY B 1 89 ? 15.686 -0.778 7.769 1 57.77 89 GLY B C 1
ATOM 1919 O O . GLY B 1 89 ? 16.767 -1.07 7.253 1 57.77 89 GLY B O 1
ATOM 1920 N N . ARG B 1 90 ? 14.571 -0.479 6.95 1 59.75 90 ARG B N 1
ATOM 1921 C CA . ARG B 1 90 ? 14.593 -0.569 5.493 1 59.75 90 ARG B CA 1
ATOM 1922 C C . ARG B 1 90 ? 13.916 0.642 4.86 1 59.75 90 ARG B C 1
ATOM 1924 O O . ARG B 1 90 ? 13.004 1.228 5.447 1 59.75 90 ARG B O 1
ATOM 1931 N N . LYS B 1 91 ? 14.531 1.103 3.657 1 60.04 91 LYS B N 1
ATOM 1932 C CA . LYS B 1 91 ? 14.042 2.245 2.89 1 60.04 91 LYS B CA 1
ATOM 1933 C C . LYS B 1 91 ? 12.591 2.041 2.464 1 60.04 91 LYS B C 1
ATOM 1935 O O . LYS B 1 91 ? 12.223 0.963 1.992 1 60.04 91 LYS B O 1
ATOM 1940 N N . ASP B 1 92 ? 11.522 2.715 2.83 1 75.34 92 ASP B N 1
ATOM 1941 C CA . ASP B 1 92 ? 10.192 2.837 2.242 1 75.34 92 ASP B CA 1
ATOM 1942 C C . ASP B 1 92 ? 9.145 2.132 3.102 1 75.34 92 ASP B C 1
ATOM 1944 O O . ASP B 1 92 ? 8.045 1.834 2.631 1 75.34 92 ASP B O 1
ATOM 1948 N N . VAL B 1 93 ? 9.47 1.742 4.338 1 82.99 93 VAL B N 1
ATOM 1949 C CA . VAL B 1 93 ? 8.516 1.105 5.24 1 82.99 93 VAL B CA 1
ATOM 1950 C C . VAL B 1 93 ? 7.386 2.079 5.569 1 82.99 93 VAL B C 1
ATOM 1952 O O . VAL B 1 93 ? 6.219 1.686 5.638 1 82.99 93 VAL B O 1
ATOM 1955 N N . ALA B 1 94 ? 7.765 3.337 5.701 1 89.68 94 ALA B N 1
ATOM 1956 C CA . ALA B 1 94 ? 6.758 4.354 5.993 1 89.68 94 ALA B CA 1
ATOM 1957 C C . ALA B 1 94 ? 5.754 4.475 4.85 1 89.68 94 ALA B C 1
ATOM 1959 O O . ALA B 1 94 ? 4.554 4.639 5.085 1 89.68 94 ALA B O 1
ATOM 1960 N N . ASP B 1 95 ? 6.235 4.366 3.653 1 91.27 95 ASP B N 1
ATOM 1961 C CA . ASP B 1 95 ? 5.355 4.43 2.49 1 91.27 95 ASP B CA 1
ATOM 1962 C C . ASP B 1 95 ? 4.309 3.318 2.532 1 91.27 95 ASP B C 1
ATOM 1964 O O . ASP B 1 95 ? 3.125 3.563 2.291 1 91.27 95 ASP B O 1
ATOM 1968 N N . LYS B 1 96 ? 4.734 2.144 2.808 1 92.46 96 LYS B N 1
ATOM 1969 C CA . LYS B 1 96 ? 3.821 1.005 2.832 1 92.46 96 LYS B CA 1
ATOM 1970 C C . LYS B 1 96 ? 2.796 1.146 3.954 1 92.46 96 LYS B C 1
ATOM 1972 O O . LYS B 1 96 ? 1.616 0.843 3.766 1 92.46 96 LYS B O 1
ATOM 1977 N N . ALA B 1 97 ? 3.296 1.62 5.135 1 94.08 97 ALA B N 1
ATOM 1978 C CA . ALA B 1 97 ? 2.379 1.837 6.251 1 94.08 97 ALA B CA 1
ATOM 1979 C C . ALA B 1 97 ? 1.311 2.866 5.891 1 94.08 97 ALA B C 1
ATOM 1981 O O . ALA B 1 97 ? 0.133 2.685 6.207 1 94.08 97 ALA B O 1
ATOM 1982 N N . ILE B 1 98 ? 1.69 3.881 5.219 1 96.07 98 ILE B N 1
ATOM 1983 C CA . ILE B 1 98 ? 0.766 4.93 4.801 1 96.07 98 ILE B CA 1
ATOM 1984 C C . ILE B 1 98 ? -0.252 4.359 3.817 1 96.07 98 ILE B C 1
ATOM 1986 O O . ILE B 1 98 ? -1.455 4.601 3.948 1 96.07 98 ILE B O 1
ATOM 1990 N N . LEU B 1 99 ? 0.255 3.625 2.862 1 95.77 99 LEU B N 1
ATOM 1991 C CA . LEU B 1 99 ? -0.636 3.03 1.872 1 95.77 99 LEU B CA 1
ATOM 1992 C C . LEU B 1 99 ? -1.661 2.12 2.54 1 95.77 99 LEU B C 1
ATOM 1994 O O . LEU B 1 99 ? -2.85 2.178 2.22 1 95.77 99 LEU B O 1
ATOM 1998 N N . VAL B 1 100 ? -1.21 1.31 3.466 1 95.62 100 VAL B N 1
ATOM 1999 C CA . VAL B 1 100 ? -2.1 0.387 4.164 1 95.62 100 VAL B CA 1
ATOM 2000 C C . VAL B 1 100 ? -3.178 1.172 4.908 1 95.62 100 VAL B C 1
ATOM 2002 O O . VAL B 1 100 ? -4.371 0.893 4.76 1 95.62 100 VAL B O 1
ATOM 2005 N N . ASP B 1 101 ? -2.814 2.161 5.654 1 96.33 101 ASP B N 1
ATOM 2006 C CA . ASP B 1 101 ? -3.775 2.923 6.446 1 96.33 101 ASP B CA 1
ATOM 2007 C C . ASP B 1 101 ? -4.711 3.727 5.547 1 96.33 101 ASP B C 1
ATOM 2009 O O . ASP B 1 101 ? -5.886 3.912 5.873 1 96.33 101 ASP B O 1
ATOM 2013 N N . MET B 1 102 ? -4.18 4.199 4.463 1 96.57 102 MET B N 1
ATOM 2014 C CA . MET B 1 102 ? -4.98 4.952 3.501 1 96.57 102 MET B CA 1
ATOM 2015 C C . MET B 1 102 ? -6.098 4.088 2.928 1 96.57 102 MET B C 1
ATOM 2017 O O . MET B 1 102 ? -7.257 4.503 2.9 1 96.57 102 MET B O 1
ATOM 2021 N N . PHE B 1 103 ? -5.81 2.946 2.532 1 95.01 103 PHE B N 1
ATOM 2022 C CA . PHE B 1 103 ? -6.809 2.063 1.942 1 95.01 103 PHE B CA 1
ATOM 2023 C C . PHE B 1 103 ? -7.734 1.499 3.014 1 95.01 103 PHE B C 1
ATOM 2025 O O . PHE B 1 103 ? -8.91 1.24 2.753 1 95.01 103 PHE B O 1
ATOM 2032 N N . LEU B 1 104 ? -7.17 1.259 4.221 1 93.58 104 LEU B N 1
ATOM 2033 C CA . LEU B 1 104 ? -8.044 0.854 5.317 1 93.58 104 LEU B CA 1
ATOM 2034 C C . LEU B 1 104 ? -9.103 1.917 5.588 1 93.58 104 LEU B C 1
ATOM 2036 O O . LEU B 1 104 ? -10.273 1.592 5.806 1 93.58 104 LEU B O 1
ATOM 2040 N N . PHE B 1 105 ? -8.71 3.159 5.565 1 94.22 105 PHE B N 1
ATOM 2041 C CA . PHE B 1 105 ? -9.673 4.247 5.695 1 94.22 105 PHE B CA 1
ATOM 2042 C C . PHE B 1 105 ? -10.74 4.158 4.61 1 94.22 105 PHE B C 1
ATOM 2044 O O . PHE B 1 105 ? -11.932 4.297 4.892 1 94.22 105 PHE B O 1
ATOM 2051 N N . ALA B 1 106 ? -10.323 3.953 3.376 1 92.85 106 ALA B N 1
ATOM 2052 C CA . ALA B 1 106 ? -11.247 3.858 2.248 1 92.85 106 ALA B CA 1
ATOM 2053 C C . ALA B 1 106 ? -12.193 2.672 2.413 1 92.85 106 ALA B C 1
ATOM 2055 O O . ALA B 1 106 ? -13.365 2.748 2.036 1 92.85 106 ALA B O 1
ATOM 2056 N N . LEU B 1 107 ? -11.685 1.591 2.974 1 90.36 107 LEU B N 1
ATOM 2057 C CA . LEU B 1 107 ? -12.487 0.397 3.218 1 90.36 107 LEU B CA 1
ATOM 2058 C C . LEU B 1 107 ? -13.559 0.668 4.268 1 90.36 107 LEU B C 1
ATOM 2060 O O . LEU B 1 107 ? -14.678 0.161 4.165 1 90.36 107 LEU B O 1
ATOM 2064 N N . ASP B 1 108 ? -13.182 1.518 5.175 1 90.6 108 ASP B N 1
ATOM 2065 C CA . ASP B 1 108 ? -14.06 1.766 6.315 1 90.6 108 ASP B CA 1
ATOM 2066 C C . ASP B 1 108 ? -15.008 2.93 6.035 1 90.6 108 ASP B C 1
ATOM 2068 O O . ASP B 1 108 ? -16.011 3.101 6.731 1 90.6 108 ASP B O 1
ATOM 2072 N N . ASN B 1 109 ? -14.579 3.756 5.087 1 89.53 109 ASN B N 1
ATOM 2073 C CA . ASN B 1 109 ? -15.35 4.96 4.793 1 89.53 109 ASN B CA 1
ATOM 2074 C C . ASN B 1 109 ? -15.615 5.104 3.297 1 89.53 109 ASN B C 1
ATOM 2076 O O . ASN B 1 109 ? -14.734 5.522 2.543 1 89.53 109 ASN B O 1
ATOM 2080 N N . ARG B 1 110 ? -16.826 4.81 2.961 1 85.47 110 ARG B N 1
ATOM 2081 C CA . ARG B 1 110 ? -17.16 4.964 1.549 1 85.47 110 ARG B CA 1
ATOM 2082 C C . ARG B 1 110 ? -17.267 6.437 1.169 1 85.47 110 ARG B C 1
ATOM 2084 O O . ARG B 1 110 ? -17.557 7.283 2.018 1 85.47 110 ARG B O 1
ATOM 2091 N N . GLU B 1 111 ? -17.053 6.698 0.005 1 83.8 111 GLU B N 1
ATOM 2092 C CA . GLU B 1 111 ? -17.202 8.063 -0.491 1 83.8 111 GLU B CA 1
ATOM 2093 C C . GLU B 1 111 ? -18.605 8.599 -0.217 1 83.8 111 GLU B C 1
ATOM 2095 O O . GLU B 1 111 ? -19.566 7.83 -0.145 1 83.8 111 GLU B O 1
ATOM 2100 N N . PRO B 1 112 ? -18.631 9.868 0.057 1 85.77 112 PRO B N 1
ATOM 2101 C CA . PRO B 1 112 ? -17.633 10.916 -0.171 1 85.77 112 PRO B CA 1
ATOM 2102 C C . PRO B 1 112 ? -16.708 11.121 1.026 1 85.77 112 PRO B C 1
ATOM 2104 O O . PRO B 1 112 ? -17.176 11.207 2.165 1 85.77 112 PRO B O 1
ATOM 2107 N N . CYS B 1 113 ? -15.479 10.944 0.931 1 89.23 113 CYS B N 1
ATOM 2108 C CA . CYS B 1 113 ? -14.444 11.244 1.914 1 89.23 113 CYS B CA 1
ATOM 2109 C C . CYS B 1 113 ? -13.207 11.828 1.244 1 89.23 113 CYS B C 1
ATOM 2111 O O . CYS B 1 113 ? -13.033 11.697 0.031 1 89.23 113 CYS B O 1
ATOM 2113 N N . SER B 1 114 ? -12.507 12.574 2.052 1 91.72 114 SER B N 1
ATOM 2114 C CA . SER B 1 114 ? -11.296 13.196 1.527 1 91.72 114 SER B CA 1
ATOM 2115 C C . SER B 1 114 ? -10.047 12.602 2.169 1 91.72 114 SER B C 1
ATOM 2117 O O . SER B 1 114 ? -10.027 12.335 3.372 1 91.72 114 SER B O 1
ATOM 2119 N N . ILE B 1 115 ? -9.102 12.397 1.336 1 94.36 115 ILE B N 1
ATOM 2120 C CA . ILE B 1 115 ? -7.791 11.913 1.755 1 94.36 115 ILE B CA 1
ATOM 2121 C C . ILE B 1 115 ? -6.735 12.979 1.477 1 94.36 115 ILE B C 1
ATOM 2123 O O . ILE B 1 115 ? -6.586 13.434 0.341 1 94.36 115 ILE B O 1
ATOM 2127 N N . MET B 1 116 ? -6.085 13.384 2.503 1 93.1 116 MET B N 1
ATOM 2128 C CA . MET B 1 116 ? -4.993 14.344 2.37 1 93.1 116 MET B CA 1
ATOM 2129 C C . MET B 1 116 ? -3.65 13.683 2.662 1 93.1 116 MET B C 1
ATOM 2131 O O . MET B 1 116 ? -3.475 13.057 3.709 1 93.1 116 MET B O 1
ATOM 2135 N N . LEU B 1 117 ? -2.769 13.826 1.729 1 94.61 117 LEU B N 1
ATOM 2136 C CA . LEU B 1 117 ? -1.418 13.3 1.884 1 94.61 117 LEU B CA 1
ATOM 2137 C C . LEU B 1 117 ? -0.396 14.431 1.929 1 94.61 117 LEU B C 1
ATOM 2139 O O . LEU B 1 117 ? -0.395 15.308 1.062 1 94.61 117 LEU B O 1
ATOM 2143 N N . ILE B 1 118 ? 0.377 14.424 2.962 1 92.4 118 ILE B N 1
ATOM 2144 C CA . ILE B 1 118 ? 1.517 15.331 3.049 1 92.4 118 ILE B CA 1
ATOM 2145 C C . ILE B 1 118 ? 2.805 14.571 2.742 1 92.4 118 ILE B C 1
ATOM 2147 O O . ILE B 1 118 ? 3.375 13.921 3.622 1 92.4 118 ILE B O 1
ATOM 2151 N N . SER B 1 119 ? 3.184 14.583 1.531 1 90.27 119 SER B N 1
ATOM 2152 C CA . SER B 1 119 ? 4.392 13.91 1.066 1 90.27 119 SER B CA 1
ATOM 2153 C C . SER B 1 119 ? 4.778 14.372 -0.334 1 90.27 119 SER B C 1
ATOM 2155 O O . SER B 1 119 ? 3.91 14.69 -1.15 1 90.27 119 SER B O 1
ATOM 2157 N N . GLY B 1 120 ? 6.04 14.379 -0.657 1 85.21 120 GLY B N 1
ATOM 2158 C CA . GLY B 1 120 ? 6.515 14.67 -2 1 85.21 120 GLY B CA 1
ATOM 2159 C C . GLY B 1 120 ? 6.933 13.43 -2.767 1 85.21 120 GLY B C 1
ATOM 2160 O O . GLY B 1 120 ? 7.483 13.529 -3.866 1 85.21 120 GLY B O 1
ATOM 2161 N N . ALA B 1 121 ? 6.717 12.315 -2.161 1 83.71 121 ALA B N 1
ATOM 2162 C CA . ALA B 1 121 ? 7.182 11.086 -2.798 1 83.71 121 ALA B CA 1
ATOM 2163 C C . ALA B 1 121 ? 6.3 10.716 -3.987 1 83.71 121 ALA B C 1
ATOM 2165 O O . ALA B 1 121 ? 5.098 10.49 -3.829 1 83.71 121 ALA B O 1
ATOM 2166 N N . ILE B 1 122 ? 6.821 10.534 -5.125 1 83.26 122 ILE B N 1
ATOM 2167 C CA . ILE B 1 122 ? 6.135 10.259 -6.383 1 83.26 122 ILE B CA 1
ATOM 2168 C C . ILE B 1 122 ? 5.521 8.862 -6.342 1 83.26 122 ILE B C 1
ATOM 2170 O O . ILE B 1 122 ? 4.568 8.574 -7.069 1 83.26 122 ILE B O 1
ATOM 2174 N N . ASP B 1 123 ? 5.927 8.033 -5.461 1 83.76 123 ASP B N 1
ATOM 2175 C CA . ASP B 1 123 ? 5.493 6.64 -5.42 1 83.76 123 ASP B CA 1
ATOM 2176 C C . ASP B 1 123 ? 4.053 6.528 -4.924 1 83.76 123 ASP B C 1
ATOM 2178 O O . ASP B 1 123 ? 3.421 5.48 -5.07 1 83.76 123 ASP B O 1
ATOM 2182 N N . PHE B 1 124 ? 3.504 7.592 -4.439 1 90.41 124 PHE B N 1
ATOM 2183 C CA . PHE B 1 124 ? 2.126 7.561 -3.963 1 90.41 124 PHE B CA 1
ATOM 2184 C C . PHE B 1 124 ? 1.154 7.843 -5.102 1 90.41 124 PHE B C 1
ATOM 2186 O O . PHE B 1 124 ? -0.046 7.586 -4.978 1 90.41 124 PHE B O 1
ATOM 2193 N N . ALA B 1 125 ? 1.638 8.342 -6.178 1 89.93 125 ALA B N 1
ATOM 2194 C CA . ALA B 1 125 ? 0.787 8.855 -7.249 1 89.93 125 ALA B CA 1
ATOM 2195 C C . ALA B 1 125 ? -0.172 7.78 -7.751 1 89.93 125 ALA B C 1
ATOM 2197 O O . ALA B 1 125 ? -1.377 8.018 -7.864 1 89.93 125 ALA B O 1
ATOM 2198 N N . PRO B 1 126 ? 0.24 6.565 -8 1 89.97 126 PRO B N 1
ATOM 2199 C CA . PRO B 1 126 ? -0.701 5.559 -8.499 1 89.97 126 PRO B CA 1
ATOM 2200 C C . PRO B 1 126 ? -1.862 5.309 -7.539 1 89.97 126 PRO B C 1
ATOM 2202 O O . PRO B 1 126 ? -3.018 5.249 -7.965 1 89.97 126 PRO B O 1
ATOM 2205 N N . ALA B 1 127 ? -1.546 5.171 -6.253 1 93.76 127 ALA B N 1
ATOM 2206 C CA . ALA B 1 127 ? -2.583 4.933 -5.252 1 93.76 127 ALA B CA 1
ATOM 2207 C C . ALA B 1 127 ? -3.572 6.094 -5.201 1 93.76 127 ALA B C 1
ATOM 2209 O O . ALA B 1 127 ? -4.785 5.882 -5.142 1 93.76 127 ALA B O 1
ATOM 2210 N N . LEU B 1 128 ? -3.054 7.281 -5.278 1 93.5 128 LEU B N 1
ATOM 2211 C CA . LEU B 1 128 ? -3.9 8.466 -5.184 1 93.5 128 LEU B CA 1
ATOM 2212 C C . LEU B 1 128 ? -4.789 8.597 -6.416 1 93.5 128 LEU B C 1
ATOM 2214 O O . LEU B 1 128 ? -5.958 8.975 -6.306 1 93.5 128 LEU B O 1
ATOM 2218 N N . HIS B 1 129 ? -4.226 8.279 -7.556 1 91.88 129 HIS B N 1
ATOM 2219 C CA . HIS B 1 129 ? -5.018 8.303 -8.781 1 91.88 129 HIS B CA 1
ATOM 2220 C C . HIS B 1 129 ? -6.173 7.31 -8.71 1 91.88 129 HIS B C 1
ATOM 2222 O O . HIS B 1 129 ? -7.313 7.653 -9.031 1 91.88 129 HIS B O 1
ATOM 2228 N N . ILE B 1 130 ? -5.899 6.189 -8.241 1 92.55 130 ILE B N 1
ATOM 2229 C CA . ILE B 1 130 ? -6.904 5.133 -8.175 1 92.55 130 ILE B CA 1
ATOM 2230 C C . ILE B 1 130 ? -7.992 5.517 -7.175 1 92.55 130 ILE B C 1
ATOM 2232 O O . ILE B 1 130 ? -9.183 5.376 -7.459 1 92.55 130 ILE B O 1
ATOM 2236 N N . LEU B 1 131 ? -7.65 5.988 -6.05 1 92.59 131 LEU B N 1
ATOM 2237 C CA . LEU B 1 131 ? -8.627 6.395 -5.046 1 92.59 131 LEU B CA 1
ATOM 2238 C C . LEU B 1 131 ? -9.467 7.564 -5.548 1 92.59 131 LEU B C 1
ATOM 2240 O O . LEU B 1 131 ? -10.669 7.63 -5.282 1 92.59 131 LEU B O 1
ATOM 2244 N N . GLY B 1 132 ? -8.777 8.46 -6.249 1 90.95 132 GLY B N 1
ATOM 2245 C CA . GLY B 1 132 ? -9.531 9.52 -6.899 1 90.95 132 GLY B CA 1
ATOM 2246 C C . GLY B 1 132 ? -10.579 9.001 -7.866 1 90.95 132 GLY B C 1
ATOM 2247 O O . GLY B 1 132 ? -11.702 9.506 -7.902 1 90.95 132 GLY B O 1
ATOM 2248 N N . GLN B 1 133 ? -10.219 7.983 -8.6 1 89.51 133 GLN B N 1
ATOM 2249 C CA . GLN B 1 133 ? -11.128 7.358 -9.555 1 89.51 133 GLN B CA 1
ATOM 2250 C C . GLN B 1 133 ? -12.271 6.643 -8.84 1 89.51 133 GLN B C 1
ATOM 2252 O O . GLN B 1 133 ? -13.358 6.484 -9.399 1 89.51 133 GLN B O 1
ATOM 2257 N N . CYS B 1 134 ? -12.014 6.243 -7.616 1 90.21 134 CYS B N 1
ATOM 2258 C CA . CYS B 1 134 ? -13.033 5.575 -6.814 1 90.21 134 CYS B CA 1
ATOM 2259 C C . CYS B 1 134 ? -13.955 6.591 -6.149 1 90.21 134 CYS B C 1
ATOM 2261 O O . CYS B 1 134 ? -14.863 6.217 -5.404 1 90.21 134 CYS B O 1
ATOM 2263 N N . GLY B 1 135 ? -13.633 7.907 -6.321 1 88.38 135 GLY B N 1
ATOM 2264 C CA . GLY B 1 135 ? -14.567 8.932 -5.886 1 88.38 135 GLY B CA 1
ATOM 2265 C C . GLY B 1 135 ? -14.085 9.702 -4.671 1 88.38 135 GLY B C 1
ATOM 2266 O O . GLY B 1 135 ? -14.776 10.599 -4.183 1 88.38 135 GLY B O 1
ATOM 2267 N N . TYR B 1 136 ? -12.935 9.285 -4.198 1 90.26 136 TYR B N 1
ATOM 2268 C CA . TYR B 1 136 ? -12.391 10.028 -3.067 1 90.26 136 TYR B CA 1
ATOM 2269 C C . TYR B 1 136 ? -11.797 11.356 -3.521 1 90.26 136 TYR B C 1
ATOM 2271 O O . TYR B 1 136 ? -11.213 11.444 -4.603 1 90.26 136 TYR B O 1
ATOM 2279 N N . THR B 1 137 ? -11.979 12.289 -2.726 1 90.1 137 THR B N 1
ATOM 2280 C CA . THR B 1 137 ? -11.282 13.55 -2.951 1 90.1 137 THR B CA 1
ATOM 2281 C C . THR B 1 137 ? -9.842 13.469 -2.449 1 90.1 137 THR B C 1
ATOM 2283 O O . THR B 1 137 ? -9.602 13.136 -1.287 1 90.1 137 THR B O 1
ATOM 2286 N N . ILE B 1 138 ? -8.891 13.763 -3.374 1 91.69 138 ILE B N 1
ATOM 2287 C CA . ILE B 1 138 ? -7.478 13.637 -3.037 1 91.69 138 ILE B CA 1
ATOM 2288 C C . ILE B 1 138 ? -6.857 15.025 -2.889 1 91.69 138 ILE B C 1
ATOM 2290 O O . ILE B 1 138 ? -6.981 15.866 -3.783 1 91.69 138 ILE B O 1
ATOM 2294 N N . ILE B 1 139 ? -6.211 15.233 -1.761 1 89.48 139 ILE B N 1
ATOM 2295 C CA . ILE B 1 139 ? -5.489 16.471 -1.489 1 89.48 139 ILE B CA 1
ATOM 2296 C C . ILE B 1 139 ? -4.02 16.161 -1.212 1 89.48 139 ILE B C 1
ATOM 2298 O O . ILE B 1 139 ? -3.702 15.388 -0.305 1 89.48 139 ILE B O 1
ATOM 2302 N N . VAL B 1 140 ? -3.183 16.739 -2.001 1 89.92 140 VAL B N 1
ATOM 2303 C CA . VAL B 1 140 ? -1.753 16.528 -1.805 1 89.92 140 VAL B CA 1
ATOM 2304 C C . VAL B 1 140 ? -1.091 17.835 -1.375 1 89.92 140 VAL B C 1
ATOM 2306 O O . VAL B 1 140 ? -1.252 18.865 -2.034 1 89.92 140 VAL B O 1
ATOM 2309 N N . VAL B 1 141 ? -0.378 17.691 -0.261 1 85.57 141 VAL B N 1
ATOM 2310 C CA . VAL B 1 141 ? 0.348 18.846 0.256 1 85.57 141 VAL B CA 1
ATOM 2311 C C . VAL B 1 141 ? 1.851 18.59 0.178 1 85.57 141 VAL B C 1
ATOM 2313 O O . VAL B 1 141 ? 2.348 17.602 0.723 1 85.57 141 VAL B O 1
ATOM 2316 N N . ILE B 1 142 ? 2.493 19.37 -0.517 1 78.9 142 ILE B N 1
ATOM 2317 C CA . ILE B 1 142 ? 3.942 19.271 -0.65 1 78.9 142 ILE B CA 1
ATOM 2318 C C . ILE B 1 142 ? 4.596 20.557 -0.148 1 78.9 142 ILE B C 1
ATOM 2320 O O . ILE B 1 142 ? 4.19 21.657 -0.53 1 78.9 142 ILE B O 1
ATOM 2324 N N . PRO B 1 143 ? 5.554 20.312 0.796 1 67.46 143 PRO B N 1
ATOM 2325 C CA . PRO B 1 143 ? 6.228 21.53 1.25 1 67.46 143 PRO B CA 1
ATOM 2326 C C . PRO B 1 143 ? 6.846 22.326 0.103 1 67.46 143 PRO B C 1
ATOM 2328 O O . PRO B 1 143 ? 7.246 21.746 -0.91 1 67.46 143 PRO B O 1
ATOM 2331 N N . SER B 1 144 ? 6.786 23.586 0.208 1 61.86 144 SER B N 1
ATOM 2332 C CA . SER B 1 144 ? 7.356 24.502 -0.774 1 61.86 144 SER B CA 1
ATOM 2333 C C . SER B 1 144 ? 8.814 24.163 -1.066 1 61.86 144 SER B C 1
ATOM 2335 O O . SER B 1 144 ? 9.558 23.772 -0.164 1 61.86 144 SER B O 1
ATOM 2337 N N . GLY B 1 145 ? 9.247 24.189 -2.314 1 60.37 145 GLY B N 1
ATOM 2338 C CA . GLY B 1 145 ? 10.634 24.008 -2.709 1 60.37 145 GLY B CA 1
ATOM 2339 C C . GLY B 1 145 ? 10.945 22.596 -3.167 1 60.37 145 GLY B C 1
ATOM 2340 O O . GLY B 1 145 ? 12.048 22.32 -3.643 1 60.37 145 GLY B O 1
ATOM 2341 N N . VAL B 1 146 ? 9.987 21.77 -2.821 1 59.44 146 VAL B N 1
ATOM 2342 C CA . VAL B 1 146 ? 10.257 20.404 -3.256 1 59.44 146 VAL B CA 1
ATOM 2343 C C . VAL B 1 146 ? 9.692 20.187 -4.658 1 59.44 146 VAL B C 1
ATOM 2345 O O . VAL B 1 146 ? 8.582 20.631 -4.962 1 59.44 146 VAL B O 1
ATOM 2348 N N . ASN B 1 147 ? 10.568 19.871 -5.532 1 59.86 147 ASN B N 1
ATOM 2349 C CA . ASN B 1 147 ? 10.128 19.516 -6.877 1 59.86 147 ASN B CA 1
ATOM 2350 C C . ASN B 1 147 ? 9.286 18.243 -6.874 1 59.86 147 ASN B C 1
ATOM 2352 O O . ASN B 1 147 ? 9.705 17.218 -6.333 1 59.86 147 ASN B O 1
ATOM 2356 N N . VAL B 1 148 ? 8.026 18.495 -7.134 1 62.62 148 VAL B N 1
ATOM 2357 C CA . VAL B 1 148 ? 7.146 17.331 -7.147 1 62.62 148 VAL B CA 1
ATOM 2358 C C . VAL B 1 148 ? 6.826 16.94 -8.588 1 62.62 148 VAL B C 1
ATOM 2360 O O . VAL B 1 148 ? 6.721 17.802 -9.463 1 62.62 148 VAL B O 1
ATOM 2363 N N . SER B 1 149 ? 6.798 15.657 -8.726 1 66.99 149 SER B N 1
ATOM 2364 C CA . SER B 1 149 ? 6.459 15.12 -10.04 1 66.99 149 SER B CA 1
ATOM 2365 C C . SER B 1 149 ? 5.044 15.513 -10.449 1 66.99 149 SER B C 1
ATOM 2367 O O . SER B 1 149 ? 4.17 15.681 -9.596 1 66.99 149 SER B O 1
ATOM 2369 N N . SER B 1 150 ? 4.948 15.82 -11.743 1 68.16 150 SER B N 1
ATOM 2370 C CA . SER B 1 150 ? 3.636 16.102 -12.316 1 68.16 150 SER B CA 1
ATOM 2371 C C . SER B 1 150 ? 2.651 14.976 -12.023 1 68.16 150 SER B C 1
ATOM 2373 O O . SER B 1 150 ? 1.457 15.221 -11.839 1 68.16 150 SER B O 1
ATOM 2375 N N . SER B 1 151 ? 3.215 13.795 -11.831 1 66.98 151 SER B N 1
ATOM 2376 C CA . SER B 1 151 ? 2.346 12.642 -11.616 1 66.98 151 SER B CA 1
ATOM 2377 C C . SER B 1 151 ? 1.665 12.71 -10.253 1 66.98 151 SER B C 1
ATOM 2379 O O . SER B 1 151 ? 0.486 12.374 -10.125 1 66.98 151 SER B O 1
ATOM 2381 N N . LEU B 1 152 ? 2.383 13.137 -9.339 1 71.96 152 LEU B N 1
ATOM 2382 C CA . LEU B 1 152 ? 1.815 13.267 -8.002 1 71.96 152 LEU B CA 1
ATOM 2383 C C . LEU B 1 152 ? 0.852 14.447 -7.932 1 71.96 152 LEU B C 1
ATOM 2385 O O . LEU B 1 152 ? -0.216 14.347 -7.324 1 71.96 152 LEU B O 1
ATOM 2389 N N . LYS B 1 153 ? 1.21 15.47 -8.659 1 67.18 153 LYS B N 1
ATOM 2390 C CA . LYS B 1 153 ? 0.377 16.669 -8.68 1 67.18 153 LYS B CA 1
ATOM 2391 C C . LYS B 1 153 ? -0.968 16.393 -9.346 1 67.18 153 LYS B C 1
ATOM 2393 O O . LYS B 1 153 ? -1.998 16.917 -8.918 1 67.18 153 LYS B O 1
ATOM 2398 N N . ASN B 1 154 ? -0.874 15.457 -10.313 1 68.02 154 ASN B N 1
ATOM 2399 C CA . ASN B 1 154 ? -2.075 15.179 -11.095 1 68.02 154 ASN B CA 1
ATOM 2400 C C . ASN B 1 154 ? -2.981 14.173 -10.392 1 68.02 154 ASN B C 1
ATOM 2402 O O . ASN B 1 154 ? -4.126 13.971 -10.8 1 68.02 154 ASN B O 1
ATOM 2406 N N . ALA B 1 155 ? -2.411 13.541 -9.363 1 65.93 155 ALA B N 1
ATOM 2407 C CA . ALA B 1 155 ? -3.191 12.511 -8.681 1 65.93 155 ALA B CA 1
ATOM 2408 C C . ALA B 1 155 ? -4.217 13.134 -7.739 1 65.93 155 ALA B C 1
ATOM 2410 O O . ALA B 1 155 ? -5.164 12.468 -7.315 1 65.93 155 ALA B O 1
ATOM 2411 N N . GLY B 1 156 ? -4.002 14.254 -7.303 1 63.13 156 GLY B N 1
ATOM 2412 C CA . GLY B 1 156 ? -4.93 14.921 -6.404 1 63.13 156 GLY B CA 1
ATOM 2413 C C . GLY B 1 156 ? -4.922 16.431 -6.551 1 63.13 156 GLY B C 1
ATOM 2414 O O . GLY B 1 156 ? -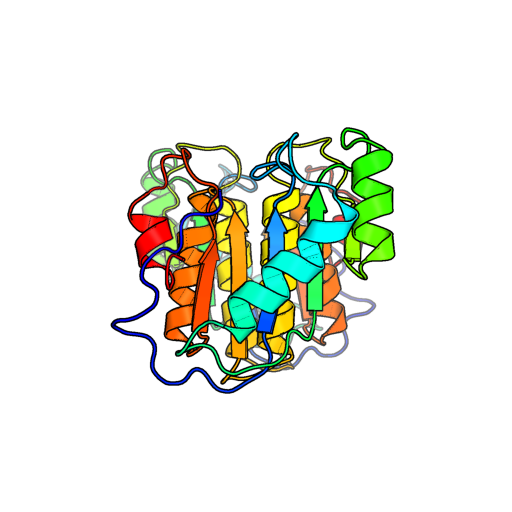4.351 16.964 -7.504 1 63.13 156 GLY B O 1
ATOM 2415 N N . LYS B 1 157 ? -5.802 17.002 -5.812 1 57.64 157 LYS B N 1
ATOM 2416 C CA . LYS B 1 157 ? -5.757 18.458 -5.702 1 57.64 157 LYS B CA 1
ATOM 2417 C C . LYS B 1 157 ? -4.54 18.91 -4.899 1 57.64 157 LYS B C 1
ATOM 2419 O O . LYS B 1 157 ? -4.308 18.427 -3.789 1 57.64 157 LYS B O 1
ATOM 2424 N N . TYR B 1 158 ? -3.459 19.309 -5.687 1 53.08 158 TYR B N 1
ATOM 2425 C CA . TYR B 1 158 ? -2.22 19.794 -5.089 1 53.08 158 TYR B CA 1
ATOM 2426 C C . TYR B 1 158 ? -2.429 21.147 -4.42 1 53.08 158 TYR B C 1
ATOM 2428 O O . TYR B 1 158 ? -3.072 22.034 -4.987 1 53.08 158 TYR B O 1
ATOM 2436 N N . VAL B 1 159 ? -2.465 21.119 -3.087 1 46.88 159 VAL B N 1
ATOM 2437 C CA . VAL B 1 159 ? -2.52 22.406 -2.401 1 46.88 159 VAL B CA 1
ATOM 2438 C C . VAL B 1 159 ? -1.127 22.788 -1.907 1 46.88 159 VAL B C 1
ATOM 2440 O O . VAL B 1 159 ? -0.379 21.938 -1.419 1 46.88 159 VAL B O 1
#

Solvent-accessible surface area (backbone atoms only — not comparable to full-atom values): 17148 Å² total; per-residue (Å²): 119,81,64,83,43,80,57,69,80,79,49,57,77,39,58,37,49,26,36,37,44,29,35,41,73,78,43,56,81,56,90,88,52,60,44,59,45,48,54,58,51,52,50,52,53,45,65,67,33,89,31,46,45,55,52,76,75,42,42,36,36,32,28,40,60,90,78,47,54,67,66,49,53,51,18,32,47,76,51,66,34,44,77,45,74,31,76,60,90,52,94,62,51,42,56,52,53,48,51,47,53,52,47,49,47,50,65,74,42,63,67,56,30,32,43,34,36,33,43,56,63,55,83,49,19,65,56,38,36,52,42,33,75,69,52,31,44,36,36,33,34,50,65,70,88,58,85,56,47,68,59,38,43,69,21,27,50,47,56,121,81,66,82,43,79,58,69,81,80,50,58,77,40,60,37,48,26,36,38,44,29,35,40,72,78,43,56,81,55,90,89,52,61,43,60,46,47,55,58,51,51,51,50,52,46,66,67,33,91,33,46,44,56,53,77,75,44,43,35,37,31,28,39,59,90,78,47,53,66,66,50,54,52,18,32,49,76,50,67,34,44,77,43,74,32,77,61,90,52,95,62,52,41,56,53,54,50,53,46,54,52,47,49,47,48,65,74,42,65,67,55,27,32,44,33,37,33,44,57,63,55,82,49,19,66,57,37,36,51,43,34,73,70,53,31,44,36,35,31,33,49,66,71,91,59,84,57,47,69,60,37,44,69,20,26,48,47,55

Sequence (318 aa):
MLKNYDVDKVLKNYEGPITIFWDIENCAVPKYVRPEDIAGNIRKSLQAHPKINGAVVAFSAYGDFSVISERVRKGCHTTSIKLVDVPNGRKDVADKAILVDMFLFALDNREPCSIMLISGAIDFAPALHILGQCGYTIIVVIPSGVNVSSSLKNAGKYVMLKNYDVDKVLKNYEGPITIFWDIENCAVPKYVRPEDIAGNIRKSLQAHPKINGAVVAFSAYGDFSVISERVRKGCHTTSIKLVDVPNGRKDVADKAILVDMFLFALDNREPCSIMLISGAIDFAPALHILGQCGYTIIVVIPSGVNVSSSLKNAGKYV

InterPro domains:
  IPR021139 NYN domain [PF01936] (18-156)
  IPR024768 Meiosis regulator and mRNA stability factor 1 [PTHR14379] (15-155)

Secondary structure (DSSP, 8-state):
-------TTT---B-S-EEEEEETTTSPPPTTS-HHHHHHHHHHHHHT-TTB---EEEEEEEE-TTSS-HHHHHHHHHTT-EEEE---SSTTHHHHHHHHHHHHHHHHSPSS-EEEEE---GGGHHHHHHHHHTT-EEEEE--TT----HHHHHHSEE-/--------SS---B-S-EEEEEETTTSPPPTTS-HHHHHHHHHHHHHH-TTB---EEEEEEEE-TTSS-HHHHHHHHHTT-EEEE---SSTTHHHHHHHHHHHHHHHHSPSS-EEEEE---GGGHHHHHHHHHTT-EEEEE--TT----HHHHHHSEE-

Organism: NCBI:txid158383

Nearest PDB structures (foldseek):
  5yaa-assembly4_D  TM=8.989E-01  e=4.259E-10  Mus musculus
  6fdl-assembly1_A  TM=8.893E-01  e=1.269E-09  Homo sapiens
  2f17-assembly1_A  TM=4.526E-01  e=3.542E-02  Mus musculus
  6bpq-assembly1_A  TM=3.547E-01  e=2.280E-01  Ficedula albicollis
  5ejk-assembly1_C  TM=3.052E-01  e=1.211E+00  Rous sarcoma virus - Prague C

Foldseek 3Di:
DLPPPCLDDDQAQLDEEEEEEEACVQPPDDPPDQLLCVLVVVQVSQVPDPRRDHYHPAAEYEDAVVPPDPRNVVSCVNNPHHYDHDNPPDPCSRVVVRLVVVVVCCVVDPDPYEYEYEHQDLVCLVVLQVVVVSPYAYEYGYGPPDDHDPSNVVSHSYD/DLPPPCLDDDQAQLDEEEEEEEACVQPPDDPPDQLLCVLVVVQVSQVPDPRRDHYHPAAEYEDAVVPPDPRNVVSCVNNPHHYDHDNPPDPCSRVVVRLVVVVVCCVVDPDPYEYEYEHQDLVCLVVLQVVVVSPYAYEYGYGPPDDHDPSNVVSHSYD